Protein AF-A0A5C7JHG9-F1 (afdb_monomer_lite)

Radius of gyration: 23.61 Å; chains: 1; bounding box: 50×50×69 Å

Structure (mmCIF, N/CA/C/O backbone):
data_AF-A0A5C7JHG9-F1
#
_entry.id   AF-A0A5C7JHG9-F1
#
loop_
_atom_site.group_PDB
_atom_site.id
_atom_site.type_symbol
_atom_site.label_atom_id
_atom_site.label_alt_id
_atom_site.label_comp_id
_atom_site.label_asym_id
_atom_site.label_entity_id
_atom_site.label_seq_id
_atom_site.pdbx_PDB_ins_code
_atom_site.Cartn_x
_atom_site.Cartn_y
_atom_site.Cartn_z
_atom_site.occupancy
_atom_site.B_iso_or_equiv
_atom_site.auth_seq_id
_atom_site.auth_comp_id
_atom_site.auth_asym_id
_atom_site.auth_atom_id
_atom_site.pdbx_PDB_model_num
ATOM 1 N N . MET A 1 1 ? -9.353 8.420 11.106 1.00 57.50 1 MET A N 1
ATOM 2 C CA . MET A 1 1 ? -9.693 6.983 11.163 1.00 57.50 1 MET A CA 1
ATOM 3 C C . MET A 1 1 ? -10.338 6.690 12.505 1.00 57.50 1 MET A C 1
ATOM 5 O O . MET A 1 1 ? -9.686 6.882 13.527 1.00 57.50 1 MET A O 1
ATOM 9 N N . LYS A 1 2 ? -11.615 6.286 12.525 1.00 65.94 2 LYS A N 1
ATOM 10 C CA . LYS A 1 2 ? -12.356 6.055 13.784 1.00 65.94 2 LYS A CA 1
ATOM 11 C C . LYS A 1 2 ? -11.940 4.787 14.529 1.00 65.94 2 LYS A C 1
ATOM 13 O O . LYS A 1 2 ? -12.288 4.616 15.690 1.00 65.94 2 LYS A O 1
ATOM 18 N N . TYR A 1 3 ? -11.146 3.930 13.894 1.00 71.12 3 TYR A N 1
ATOM 19 C CA . TYR A 1 3 ? -10.539 2.748 14.503 1.00 71.12 3 TYR A CA 1
ATOM 20 C C . TYR A 1 3 ? -9.909 3.019 15.880 1.00 71.12 3 TYR A C 1
ATOM 22 O O . TYR A 1 3 ? -10.161 2.289 16.838 1.00 71.12 3 TYR A O 1
ATOM 30 N N . PHE A 1 4 ? -9.165 4.120 16.005 1.00 72.56 4 PHE A N 1
ATOM 31 C CA . PHE A 1 4 ? -8.478 4.493 17.241 1.00 72.56 4 PHE A CA 1
ATOM 32 C C . PHE A 1 4 ? -9.407 5.057 18.328 1.00 72.56 4 PHE A C 1
ATOM 34 O O . PHE A 1 4 ? -8.999 5.139 19.479 1.00 72.56 4 PHE A O 1
ATOM 41 N N . GLU A 1 5 ? -10.665 5.396 18.028 1.00 75.44 5 GLU A N 1
ATOM 42 C CA . GLU A 1 5 ? -11.601 5.905 19.047 1.00 75.44 5 GLU A CA 1
ATOM 43 C C . GLU A 1 5 ? -11.972 4.833 20.083 1.00 75.44 5 GLU A C 1
ATOM 45 O O . GLU A 1 5 ? -12.263 5.148 21.235 1.00 75.44 5 GLU A O 1
ATOM 50 N N . LYS A 1 6 ? -11.938 3.549 19.703 1.00 74.31 6 LYS A N 1
ATOM 51 C CA . LYS A 1 6 ? -12.243 2.439 20.622 1.00 74.31 6 LYS A CA 1
ATOM 52 C C . LYS A 1 6 ? -11.091 2.121 21.583 1.00 74.31 6 LYS A C 1
ATOM 54 O O . LYS A 1 6 ? -11.293 1.407 22.579 1.00 74.31 6 LYS A O 1
ATOM 59 N N . PHE A 1 7 ? -9.891 2.612 21.276 1.00 83.00 7 PHE A N 1
ATOM 60 C CA . PHE A 1 7 ? -8.666 2.247 21.971 1.00 83.00 7 PHE A CA 1
ATOM 61 C C . PHE A 1 7 ? -8.649 2.820 23.392 1.00 83.00 7 PHE A C 1
ATOM 63 O O . PHE A 1 7 ? -9.273 3.844 23.672 1.00 83.00 7 PHE A O 1
ATOM 70 N N . PRO A 1 8 ? -7.970 2.146 24.335 1.00 85.12 8 PRO A N 1
ATOM 71 C CA . PRO A 1 8 ? -7.786 2.695 25.667 1.00 85.12 8 PRO A CA 1
ATOM 72 C C . PRO A 1 8 ? -6.955 3.982 25.610 1.00 85.12 8 PRO A C 1
ATOM 74 O O . PRO A 1 8 ? -6.063 4.131 24.776 1.00 85.12 8 PRO A O 1
ATOM 77 N N . THR A 1 9 ? -7.214 4.892 26.544 1.00 86.88 9 THR A N 1
ATOM 78 C CA . THR A 1 9 ? -6.355 6.060 26.751 1.00 86.88 9 THR A CA 1
ATOM 79 C C . THR A 1 9 ? -5.225 5.738 27.723 1.00 86.88 9 THR A C 1
ATOM 81 O O . THR A 1 9 ? -5.397 4.917 28.627 1.00 86.88 9 THR A O 1
ATOM 84 N N . ILE A 1 10 ? -4.094 6.420 27.579 1.00 87.19 10 ILE A N 1
ATOM 85 C CA . ILE A 1 10 ? -2.952 6.372 28.496 1.00 87.19 10 ILE A CA 1
ATOM 86 C C . ILE A 1 10 ? -2.576 7.779 28.951 1.00 87.19 10 ILE A C 1
ATOM 88 O O . ILE A 1 10 ? -2.814 8.758 28.245 1.00 87.19 10 ILE A O 1
ATOM 92 N N . GLN A 1 11 ? -1.972 7.865 30.135 1.00 86.25 11 GLN A N 1
ATOM 93 C CA . GLN A 1 11 ? -1.275 9.065 30.587 1.00 86.25 11 GLN A CA 1
ATOM 94 C C . GLN A 1 11 ? 0.131 9.038 29.996 1.00 86.25 11 GLN A C 1
ATOM 96 O O . GLN A 1 11 ? 0.967 8.241 30.421 1.00 86.25 11 GLN A O 1
ATOM 101 N N . TYR A 1 12 ? 0.376 9.866 28.986 1.00 83.00 12 TYR A N 1
ATOM 102 C CA . TYR A 1 12 ? 1.663 9.910 28.304 1.00 83.00 12 TYR A CA 1
ATOM 103 C C . TYR A 1 12 ? 2.527 11.050 28.863 1.00 83.00 12 TYR A C 1
ATOM 105 O O . TYR A 1 12 ? 2.033 12.180 28.950 1.00 83.00 12 TYR A O 1
ATOM 113 N N . PRO A 1 13 ? 3.794 10.787 29.248 1.00 83.06 13 PRO A N 1
ATOM 114 C CA . PRO A 1 13 ? 4.697 11.829 29.713 1.00 83.06 13 PRO A CA 1
ATOM 115 C C . PRO A 1 13 ? 5.111 12.721 28.539 1.00 83.06 13 PRO A C 1
ATOM 117 O O . PRO A 1 13 ? 5.736 12.278 27.576 1.00 83.06 13 PRO A O 1
ATOM 120 N N . TYR A 1 14 ? 4.766 13.997 28.632 1.00 74.69 14 TYR A N 1
ATOM 121 C CA . TYR A 1 14 ? 5.145 15.031 27.687 1.00 74.69 14 TYR A CA 1
ATOM 122 C C . TYR A 1 14 ? 6.269 15.886 28.280 1.00 74.69 14 TYR A C 1
ATOM 124 O O . TYR A 1 14 ? 6.155 16.427 29.382 1.00 74.69 14 TYR A O 1
ATOM 132 N N . TYR A 1 15 ? 7.361 16.006 27.525 1.00 65.44 15 TYR A N 1
ATOM 133 C CA . TYR A 1 15 ? 8.493 16.868 27.850 1.00 65.44 15 TYR A CA 1
ATOM 134 C C . TYR A 1 15 ? 8.362 18.172 27.063 1.00 65.44 15 TYR A C 1
ATOM 136 O O . TYR A 1 15 ? 8.776 18.263 25.908 1.00 65.44 15 TYR A O 1
ATOM 144 N N . GLY A 1 16 ? 7.757 19.179 27.685 1.00 62.50 16 GLY A N 1
ATOM 145 C CA . GLY A 1 16 ? 7.565 20.504 27.103 1.00 62.50 16 GLY A CA 1
ATOM 146 C C . GLY A 1 16 ? 6.603 21.346 27.937 1.00 62.50 16 GLY A C 1
ATOM 147 O O . GLY A 1 16 ? 6.059 20.873 28.928 1.00 62.50 16 GLY A O 1
ATOM 148 N N . LYS A 1 17 ? 6.377 22.598 27.531 1.00 58.28 17 LYS A N 1
ATOM 149 C CA . LYS A 1 17 ? 5.377 23.482 28.145 1.00 58.28 17 LYS A CA 1
ATOM 150 C C . LYS A 1 17 ? 4.149 23.537 27.242 1.00 58.28 17 LYS A C 1
ATOM 152 O O . LYS A 1 17 ? 4.256 24.041 26.128 1.00 58.28 17 LYS A O 1
ATOM 157 N N . LEU A 1 18 ? 3.004 23.013 27.679 1.00 58.00 18 LEU A N 1
ATOM 158 C CA . LEU A 1 18 ? 1.731 23.255 26.975 1.00 58.00 18 LEU A CA 1
ATOM 159 C C . LEU A 1 18 ? 1.175 24.652 27.288 1.00 58.00 18 LEU A C 1
ATOM 161 O O . LEU A 1 18 ? 0.415 25.216 26.506 1.00 58.00 18 LEU A O 1
ATOM 165 N N . VAL A 1 19 ? 1.585 25.215 28.427 1.00 57.59 19 VAL A N 1
ATOM 166 C CA . VAL A 1 19 ? 1.234 26.547 28.922 1.00 57.59 19 VAL A CA 1
ATOM 167 C C . VAL A 1 19 ? 2.498 27.154 29.535 1.00 57.59 19 VAL A C 1
ATOM 169 O O . VAL A 1 19 ? 3.251 26.441 30.199 1.00 57.59 19 VAL A O 1
ATOM 172 N N . ASP A 1 20 ? 2.743 28.454 29.344 1.00 57.22 20 ASP A N 1
ATOM 173 C CA . ASP A 1 20 ? 3.799 29.192 30.054 1.00 57.22 20 ASP A CA 1
ATOM 174 C C . ASP A 1 20 ? 3.455 29.293 31.549 1.00 57.22 20 ASP A C 1
ATOM 176 O O . ASP A 1 20 ? 3.017 30.323 32.059 1.00 57.22 20 ASP A O 1
ATOM 180 N N . ASN A 1 21 ? 3.612 28.185 32.268 1.00 57.12 21 ASN A N 1
ATOM 181 C CA . ASN A 1 21 ? 3.492 28.141 33.710 1.00 57.12 21 ASN A CA 1
ATOM 182 C C . ASN A 1 21 ? 4.906 28.155 34.312 1.00 57.12 21 ASN A C 1
ATOM 184 O O . ASN A 1 21 ? 5.697 27.248 34.045 1.00 57.12 21 ASN A O 1
ATOM 188 N N . PRO A 1 22 ? 5.267 29.166 35.118 1.00 60.78 22 PRO A N 1
ATOM 189 C CA . PRO A 1 22 ? 6.579 29.226 35.756 1.00 60.78 22 PRO A CA 1
ATOM 190 C C . PRO A 1 22 ? 6.796 28.152 36.840 1.00 60.78 22 PRO A C 1
ATOM 192 O O . PRO A 1 22 ? 7.915 28.032 37.330 1.00 60.78 22 PRO A O 1
ATOM 195 N N . ASN A 1 23 ? 5.768 27.363 37.192 1.00 61.59 23 ASN A N 1
ATOM 196 C CA . ASN A 1 23 ? 5.806 26.384 38.285 1.00 61.59 23 ASN A CA 1
ATOM 197 C C . ASN A 1 23 ? 5.600 24.911 37.867 1.00 61.59 23 ASN A C 1
ATOM 199 O O . ASN A 1 23 ? 5.436 24.072 38.754 1.00 61.59 23 ASN A O 1
ATOM 203 N N . THR A 1 24 ? 5.582 24.548 36.578 1.00 57.66 24 THR A N 1
ATOM 204 C CA . THR A 1 24 ? 5.422 23.132 36.197 1.00 57.66 24 THR A CA 1
ATOM 205 C C . THR A 1 24 ? 6.741 22.354 36.233 1.00 57.66 24 THR A C 1
ATOM 207 O O . THR A 1 24 ? 7.796 22.818 35.800 1.00 57.66 24 THR A O 1
ATOM 210 N N . THR A 1 25 ? 6.685 21.144 36.796 1.00 58.88 25 THR A N 1
ATOM 211 C CA . THR A 1 25 ? 7.714 20.107 36.655 1.00 58.88 25 THR A CA 1
ATOM 212 C C . THR A 1 25 ? 8.041 19.882 35.177 1.00 58.88 25 THR A C 1
ATOM 214 O O . THR A 1 25 ? 7.154 19.953 34.337 1.00 58.88 25 THR A O 1
ATOM 217 N N . LEU A 1 26 ? 9.296 19.539 34.855 1.00 62.19 26 LEU A N 1
ATOM 218 C CA . LEU A 1 26 ? 9.771 19.280 33.479 1.00 62.19 26 LEU A CA 1
ATOM 219 C C . LEU A 1 26 ? 9.014 18.157 32.733 1.00 62.19 26 LEU A C 1
ATOM 221 O O . LEU A 1 26 ? 9.249 17.957 31.542 1.00 62.19 26 LEU A O 1
ATOM 225 N N . VAL A 1 27 ? 8.147 17.418 33.432 1.00 65.25 27 VAL A N 1
ATOM 226 C CA . VAL A 1 27 ? 7.282 16.371 32.886 1.00 65.25 27 VAL A CA 1
ATOM 227 C C . VAL A 1 27 ? 5.840 16.691 33.260 1.00 65.25 27 VAL A C 1
ATOM 229 O O . VAL A 1 27 ? 5.491 16.722 34.443 1.00 65.25 27 VAL A O 1
ATOM 232 N N . GLU A 1 28 ? 5.016 16.906 32.243 1.00 72.00 28 GLU A N 1
ATOM 233 C CA . GLU A 1 28 ? 3.560 16.980 32.350 1.00 72.00 28 GLU A CA 1
ATOM 234 C C . GLU A 1 28 ? 2.966 15.684 31.777 1.00 72.00 28 GLU A C 1
ATOM 236 O O . GLU A 1 28 ? 3.575 15.037 30.925 1.00 72.00 28 GLU A O 1
ATOM 241 N N . PHE A 1 29 ? 1.791 15.269 32.248 1.00 76.75 29 PHE A N 1
ATOM 242 C CA . PHE A 1 29 ? 1.095 14.095 31.714 1.00 76.75 29 PHE A CA 1
ATOM 243 C C . PHE A 1 29 ? -0.135 14.541 30.935 1.00 76.75 29 PHE A C 1
ATOM 245 O O . PHE A 1 29 ? -0.915 15.364 31.415 1.00 76.75 29 PHE A O 1
ATOM 252 N N . VAL A 1 30 ? -0.308 13.983 29.738 1.00 81.94 30 VAL A N 1
ATOM 253 C CA . VAL A 1 30 ? -1.474 14.233 28.889 1.00 81.94 30 VAL A CA 1
ATOM 254 C C . VAL A 1 30 ? -2.210 12.923 28.665 1.00 81.94 30 VAL A C 1
ATOM 256 O O . VAL A 1 30 ? -1.598 11.899 28.350 1.00 81.94 30 VAL A O 1
ATOM 259 N N . GLN A 1 31 ? -3.535 12.959 28.792 1.00 84.69 31 GLN A N 1
ATOM 260 C CA . GLN A 1 31 ? -4.376 11.831 28.418 1.00 84.69 31 GLN A CA 1
ATOM 261 C C . GLN A 1 31 ? -4.470 11.760 26.891 1.00 84.69 31 GLN A C 1
ATOM 263 O O . GLN A 1 31 ? -5.016 12.656 26.252 1.00 84.69 31 GLN A O 1
ATOM 268 N N . THR A 1 32 ? -3.940 10.688 26.311 1.00 85.56 32 THR A N 1
ATOM 269 C CA . THR A 1 32 ? -3.945 10.452 24.862 1.00 85.56 32 THR A CA 1
ATOM 270 C C . THR A 1 32 ? -4.421 9.041 24.538 1.00 85.56 32 THR A C 1
ATOM 272 O O . THR A 1 32 ? -4.479 8.180 25.417 1.00 85.56 32 THR A O 1
ATOM 275 N N . ILE A 1 33 ? -4.780 8.798 23.279 1.00 85.31 33 ILE A N 1
ATOM 276 C CA . ILE A 1 33 ? -5.087 7.456 22.781 1.00 85.31 33 ILE A CA 1
ATOM 277 C C . ILE A 1 33 ? -3.797 6.637 22.759 1.00 85.31 33 ILE A C 1
ATOM 279 O O . ILE A 1 33 ? -2.745 7.109 22.328 1.00 85.31 33 ILE A O 1
ATOM 283 N N . ASP A 1 34 ? -3.880 5.394 23.211 1.00 84.75 34 ASP A N 1
ATOM 284 C CA . ASP A 1 34 ? -2.735 4.503 23.208 1.00 84.75 34 ASP A CA 1
ATOM 285 C C . ASP A 1 34 ? -2.465 3.901 21.827 1.00 84.75 34 ASP A C 1
ATOM 287 O O . ASP A 1 34 ? -3.133 2.961 21.398 1.00 84.75 34 ASP A O 1
ATOM 291 N N . MET A 1 35 ? -1.431 4.397 21.155 1.00 82.25 35 MET A N 1
ATOM 292 C CA . MET A 1 35 ? -0.990 3.874 19.859 1.00 82.25 35 MET A CA 1
ATOM 293 C C . MET A 1 35 ? -0.085 2.632 19.965 1.00 82.25 35 MET A C 1
ATOM 295 O O . MET A 1 35 ? 0.307 2.077 18.942 1.00 82.25 35 MET A O 1
ATOM 299 N N . HIS A 1 36 ? 0.254 2.160 21.172 1.00 80.00 36 HIS A N 1
ATOM 300 C CA . HIS A 1 36 ? 1.063 0.950 21.366 1.00 80.00 36 HIS A CA 1
ATOM 301 C C . HIS A 1 36 ? 0.242 -0.342 21.283 1.00 80.00 36 HIS A C 1
ATOM 303 O O . HIS A 1 36 ? 0.804 -1.437 21.181 1.00 80.00 36 HIS A O 1
ATOM 309 N N . VAL A 1 37 ? -1.088 -0.243 21.327 1.00 81.44 37 VAL A N 1
ATOM 310 C CA . VAL A 1 37 ? -1.971 -1.397 21.160 1.00 81.44 37 VAL A CA 1
ATOM 311 C C . VAL A 1 37 ? -1.952 -1.835 19.695 1.00 81.44 37 VAL A C 1
ATOM 313 O O . VAL A 1 37 ? -2.343 -1.089 18.804 1.00 81.44 37 VAL A O 1
ATOM 316 N N . ARG A 1 38 ? -1.522 -3.074 19.434 1.00 77.00 38 ARG A N 1
ATOM 317 C CA . ARG A 1 38 ? -1.529 -3.658 18.087 1.00 77.00 38 ARG A CA 1
ATOM 318 C C . ARG A 1 38 ? -2.559 -4.772 17.997 1.00 77.00 38 ARG A C 1
ATOM 320 O O . ARG A 1 38 ? -2.411 -5.806 18.643 1.00 77.00 38 ARG A O 1
ATOM 327 N N . PHE A 1 39 ? -3.555 -4.582 17.142 1.00 80.81 39 PHE A N 1
ATOM 328 C CA . PHE A 1 39 ? -4.466 -5.646 16.744 1.00 80.81 39 PHE A CA 1
ATOM 329 C C . PHE A 1 39 ? -3.846 -6.445 15.595 1.00 80.81 39 PHE A C 1
ATOM 331 O O . PHE A 1 39 ? -3.266 -5.877 14.667 1.00 80.81 39 PHE A O 1
ATOM 338 N N . LYS A 1 40 ? -3.953 -7.769 15.660 1.00 78.50 40 LYS A N 1
ATOM 339 C CA . LYS A 1 40 ? -3.593 -8.673 14.566 1.00 78.50 40 LYS A CA 1
ATOM 340 C C . LYS A 1 40 ? -4.740 -9.645 14.356 1.00 78.50 40 LYS A C 1
ATOM 342 O O . LYS A 1 40 ? -5.267 -10.179 15.332 1.00 78.50 40 LYS A O 1
ATOM 347 N N . LEU A 1 41 ? -5.080 -9.905 13.096 1.00 75.50 41 LEU A N 1
ATOM 348 C CA . LEU A 1 41 ? -6.013 -10.974 12.755 1.00 75.50 41 LEU A CA 1
ATOM 349 C C . LEU A 1 41 ? -5.435 -12.310 13.226 1.00 75.50 41 LEU A C 1
ATOM 351 O O . LEU A 1 41 ? -4.259 -12.610 13.005 1.00 75.50 41 LEU A O 1
ATOM 355 N N . ARG A 1 42 ? -6.258 -13.127 13.886 1.00 72.69 42 ARG A N 1
ATOM 356 C CA . ARG A 1 42 ? -5.851 -14.480 14.282 1.00 72.69 42 ARG A CA 1
ATOM 357 C C . ARG A 1 42 ? -5.516 -15.332 13.062 1.00 72.69 42 ARG A C 1
ATOM 359 O O . ARG A 1 42 ? -6.196 -15.283 12.040 1.00 72.69 42 ARG A O 1
ATOM 366 N N . SER A 1 43 ? -4.559 -16.241 13.238 1.00 62.78 43 SER A N 1
ATOM 367 C CA . SER A 1 43 ? -4.178 -17.239 12.227 1.00 62.78 43 SER A CA 1
ATOM 368 C C . SER A 1 43 ? -5.322 -18.173 11.803 1.00 62.78 43 SER A C 1
ATOM 370 O O . SER A 1 43 ? -5.252 -18.810 10.756 1.00 62.78 43 SER A O 1
ATOM 372 N N . ALA A 1 44 ? -6.414 -18.228 12.575 1.00 63.84 44 ALA A N 1
ATOM 373 C CA . ALA A 1 44 ? -7.630 -18.960 12.218 1.00 63.84 44 ALA A CA 1
ATOM 374 C C . ALA A 1 44 ? -8.268 -18.480 10.898 1.00 63.84 44 ALA A C 1
ATOM 376 O O . ALA A 1 44 ? -8.979 -19.251 10.251 1.00 63.84 44 ALA A O 1
ATOM 377 N N . TYR A 1 45 ? -8.003 -17.232 10.503 1.00 67.75 45 TYR A N 1
ATOM 378 C CA . TYR A 1 45 ? -8.509 -16.613 9.279 1.00 67.75 45 TYR A CA 1
ATOM 379 C C . TYR A 1 45 ? -7.521 -16.725 8.108 1.00 67.75 45 TYR A C 1
ATOM 381 O O . TYR A 1 45 ? -7.929 -16.738 6.955 1.00 67.75 45 TYR A O 1
ATOM 389 N N . THR A 1 46 ? -6.221 -16.865 8.364 1.00 62.41 46 THR A N 1
ATOM 390 C CA . THR A 1 46 ? -5.198 -16.805 7.305 1.00 62.41 46 THR A CA 1
ATOM 391 C C . THR A 1 46 ? -4.983 -18.128 6.562 1.00 62.41 46 THR A C 1
ATOM 393 O O . THR A 1 46 ? -4.393 -18.126 5.487 1.00 62.41 46 THR A O 1
ATOM 396 N N . GLY A 1 47 ? -5.478 -19.254 7.093 1.00 60.62 47 GLY A N 1
ATOM 397 C CA . GLY A 1 47 ? -5.320 -20.591 6.496 1.00 60.62 47 GLY A CA 1
ATOM 398 C C . GLY A 1 47 ? -6.568 -21.178 5.825 1.00 60.62 47 GLY A C 1
ATOM 399 O O . GLY A 1 47 ? -6.531 -22.325 5.382 1.00 60.62 47 GLY A O 1
ATOM 400 N N . ARG A 1 48 ? -7.690 -20.447 5.783 1.00 63.16 48 ARG A N 1
ATOM 401 C CA . ARG A 1 48 ? -8.954 -20.928 5.202 1.00 63.16 48 ARG A CA 1
ATOM 402 C C . ARG A 1 48 ? -9.192 -20.277 3.839 1.00 63.16 48 ARG A C 1
ATOM 404 O O . ARG A 1 48 ? -9.142 -19.057 3.714 1.00 63.16 48 ARG A O 1
ATOM 411 N N . GLY A 1 49 ? -9.470 -21.092 2.821 1.00 68.62 49 GLY A N 1
ATOM 412 C CA . GLY A 1 49 ? -9.912 -20.586 1.519 1.00 68.62 49 GLY A CA 1
ATOM 413 C C . GLY A 1 49 ? -11.220 -19.799 1.656 1.00 68.62 49 GLY A C 1
ATOM 414 O O . GLY A 1 49 ? -12.084 -20.185 2.440 1.00 68.62 49 GLY A O 1
ATOM 415 N N . GLY A 1 50 ? -11.350 -18.691 0.922 1.00 76.56 50 GLY A N 1
ATOM 416 C CA . GLY A 1 50 ? -12.556 -17.851 0.923 1.00 76.56 50 GLY A CA 1
ATOM 417 C C . GLY A 1 50 ? -12.625 -16.779 2.018 1.00 76.56 50 GLY A C 1
ATOM 418 O O . GLY A 1 50 ? -13.617 -16.061 2.098 1.00 76.56 50 GLY A O 1
ATOM 419 N N . VAL A 1 51 ? -11.587 -16.631 2.850 1.00 85.50 51 VAL A N 1
ATOM 420 C CA . VAL A 1 51 ? -11.543 -15.563 3.867 1.00 85.50 51 VAL A CA 1
ATOM 421 C C . VAL A 1 51 ? -11.223 -14.204 3.264 1.00 85.50 51 VAL A C 1
ATOM 423 O O . VAL A 1 51 ? -11.785 -13.202 3.695 1.00 85.50 51 VAL A O 1
ATOM 426 N N . PHE A 1 52 ? -10.348 -14.172 2.265 1.00 89.06 52 PHE A N 1
ATOM 427 C CA . PHE A 1 52 ? -9.982 -12.957 1.554 1.00 89.06 52 PHE A CA 1
ATOM 428 C C . PHE A 1 52 ? -10.298 -13.111 0.076 1.00 89.06 52 PHE A C 1
ATOM 430 O O . PHE A 1 52 ? -10.137 -14.196 -0.487 1.00 89.06 52 PHE A O 1
ATOM 437 N N . TYR A 1 53 ? -10.703 -12.014 -0.548 1.00 88.56 53 TYR A N 1
ATOM 438 C CA . TYR A 1 53 ? -10.769 -11.898 -1.996 1.00 88.56 53 TYR A CA 1
ATOM 439 C C . TYR A 1 53 ? -9.819 -10.793 -2.452 1.00 88.56 53 TYR A C 1
ATOM 441 O O . TYR A 1 53 ? -9.592 -9.815 -1.735 1.00 88.56 53 TYR A O 1
ATOM 449 N N . THR A 1 54 ? -9.242 -10.980 -3.633 1.00 91.00 54 THR A N 1
ATOM 450 C CA . THR A 1 54 ? -8.361 -9.989 -4.246 1.00 91.00 54 THR A CA 1
ATOM 451 C C . THR A 1 54 ? -9.203 -8.953 -4.976 1.00 91.00 54 THR A C 1
ATOM 453 O O . THR A 1 54 ? -10.124 -9.300 -5.718 1.00 91.00 54 THR A O 1
ATOM 456 N N . HIS A 1 55 ? -8.873 -7.686 -4.775 1.00 91.88 55 HIS A N 1
ATOM 457 C CA . HIS A 1 55 ? -9.447 -6.551 -5.473 1.00 91.88 55 HIS A CA 1
ATOM 458 C C . HIS A 1 55 ? -8.321 -5.679 -6.020 1.00 91.88 55 HIS A C 1
ATOM 460 O O . HIS A 1 55 ? -7.309 -5.478 -5.351 1.00 91.88 55 HIS A O 1
ATOM 466 N N . ARG A 1 56 ? -8.496 -5.180 -7.243 1.00 93.31 56 ARG A N 1
ATOM 467 C CA . ARG A 1 56 ? -7.549 -4.265 -7.874 1.00 93.31 56 ARG A CA 1
ATOM 468 C C . ARG A 1 56 ? -8.063 -2.843 -7.702 1.00 93.31 56 ARG A C 1
ATOM 470 O O . ARG A 1 56 ? -9.143 -2.543 -8.194 1.00 93.31 56 ARG A O 1
ATOM 477 N N . LEU A 1 57 ? -7.276 -2.010 -7.033 1.00 91.56 57 LEU A N 1
ATOM 478 C CA . LEU A 1 57 ? -7.579 -0.605 -6.799 1.00 91.56 57 LEU A CA 1
ATOM 479 C C . LEU A 1 57 ? -7.584 0.197 -8.103 1.00 91.56 57 LEU A C 1
ATOM 481 O O . LEU A 1 57 ? -6.647 0.116 -8.910 1.00 91.56 57 LEU A O 1
ATOM 485 N N . GLU A 1 58 ? -8.615 1.017 -8.254 1.00 88.88 58 GLU A N 1
ATOM 486 C CA . GLU A 1 58 ? -8.735 2.031 -9.291 1.00 88.88 58 GLU A CA 1
ATOM 487 C C . GLU A 1 58 ? -8.085 3.351 -8.847 1.00 88.88 58 GLU A C 1
ATOM 489 O O . GLU A 1 58 ? -7.653 3.538 -7.705 1.00 88.88 58 GLU A O 1
ATOM 494 N N . GLU A 1 59 ? -7.940 4.289 -9.781 1.00 84.31 59 GLU A N 1
ATOM 495 C CA . GLU A 1 59 ? -7.364 5.591 -9.466 1.00 84.31 59 GLU A CA 1
ATOM 496 C C . GLU A 1 59 ? -8.308 6.421 -8.583 1.00 84.31 59 GLU A C 1
ATOM 498 O O . GLU A 1 59 ? -9.483 6.609 -8.889 1.00 84.31 59 GLU A O 1
ATOM 503 N N . GLY A 1 60 ? -7.780 6.945 -7.473 1.00 82.81 60 GLY A N 1
ATOM 504 C CA . GLY A 1 60 ? -8.563 7.720 -6.508 1.00 82.81 60 GLY A CA 1
ATOM 505 C C . GLY A 1 60 ? -9.346 6.875 -5.498 1.00 82.81 60 GLY A C 1
ATOM 506 O O . GLY A 1 60 ? -10.094 7.452 -4.691 1.00 82.81 60 GLY A O 1
ATOM 507 N N . ASP A 1 61 ? -9.154 5.553 -5.510 1.00 87.81 61 ASP A N 1
ATOM 508 C CA . ASP A 1 61 ? -9.596 4.683 -4.430 1.00 87.81 61 ASP A CA 1
ATOM 509 C C . ASP A 1 61 ? -8.852 5.009 -3.142 1.00 87.81 61 ASP A C 1
ATOM 511 O O . ASP A 1 61 ? -7.637 5.198 -3.098 1.00 87.81 61 ASP A O 1
ATOM 515 N N . THR A 1 62 ? -9.621 5.066 -2.065 1.00 88.62 62 THR A N 1
ATOM 516 C CA . THR A 1 62 ? -9.121 5.282 -0.715 1.00 88.62 62 THR A CA 1
ATOM 517 C C . THR A 1 62 ? -9.722 4.218 0.200 1.00 88.62 62 THR A C 1
ATOM 519 O O . THR A 1 62 ? -10.816 3.714 -0.085 1.00 88.62 62 THR A O 1
ATOM 522 N N . PRO A 1 63 ? -9.049 3.851 1.306 1.00 89.56 63 PRO A N 1
ATOM 523 C CA . PRO A 1 63 ? -9.535 2.799 2.201 1.00 89.56 63 PRO A CA 1
ATOM 524 C C . PRO A 1 63 ? -10.965 3.038 2.701 1.00 89.56 63 PRO A C 1
ATOM 526 O O . PRO A 1 63 ? -11.738 2.092 2.822 1.00 89.56 63 PRO A O 1
ATOM 529 N N . ASP A 1 64 ? -11.338 4.298 2.946 1.00 90.38 64 ASP A N 1
ATOM 530 C CA . ASP A 1 64 ? -12.674 4.693 3.401 1.00 90.38 64 ASP A CA 1
ATOM 531 C C . ASP A 1 64 ? -13.753 4.521 2.320 1.00 90.38 64 ASP A C 1
ATOM 533 O O . ASP A 1 64 ? -14.839 4.011 2.613 1.00 90.38 64 ASP A O 1
ATOM 537 N N . LYS A 1 65 ? -13.460 4.891 1.065 1.00 92.12 65 LYS A N 1
ATOM 538 C CA . LYS A 1 65 ? -14.376 4.692 -0.067 1.00 92.12 65 LYS A CA 1
ATOM 539 C C . LYS A 1 65 ? -14.563 3.213 -0.343 1.00 92.12 65 LYS A C 1
ATOM 541 O O . LYS A 1 65 ? -15.689 2.750 -0.507 1.00 92.12 65 LYS A O 1
ATOM 546 N N . LEU A 1 66 ? -13.468 2.461 -0.336 1.00 92.00 66 LEU A N 1
ATOM 547 C CA . LEU A 1 66 ? -13.503 1.031 -0.579 1.00 92.00 66 LEU A CA 1
ATOM 548 C C . LEU A 1 66 ? -14.278 0.295 0.515 1.00 92.00 66 LEU A C 1
ATOM 550 O O . LEU A 1 66 ? -15.096 -0.576 0.220 1.00 92.00 66 LEU A O 1
ATOM 554 N N . ALA A 1 67 ? -14.087 0.694 1.774 1.00 93.12 67 ALA A N 1
ATOM 555 C CA . ALA A 1 67 ? -14.873 0.181 2.885 1.00 93.12 67 ALA A CA 1
ATOM 556 C C . ALA A 1 67 ? -16.365 0.506 2.732 1.00 93.12 67 ALA A C 1
ATOM 558 O O . ALA A 1 67 ? -17.203 -0.378 2.919 1.00 93.12 67 ALA A O 1
ATOM 559 N N . HIS A 1 68 ? -16.705 1.727 2.315 1.00 93.56 68 HIS A N 1
ATOM 560 C CA . HIS A 1 68 ? -18.089 2.109 2.049 1.00 93.56 68 HIS A CA 1
ATOM 561 C C . HIS A 1 68 ? -18.724 1.267 0.941 1.00 93.56 68 HIS A C 1
ATOM 563 O O . HIS A 1 68 ? -19.789 0.688 1.143 1.00 93.56 68 HIS A O 1
ATOM 569 N N . PHE A 1 69 ? -18.064 1.151 -0.213 1.00 92.62 69 PHE A N 1
ATOM 570 C CA . PHE A 1 69 ? -18.605 0.413 -1.352 1.00 92.62 69 PHE A CA 1
ATOM 571 C C . PHE A 1 69 ? -18.702 -1.085 -1.087 1.00 92.62 69 PHE A C 1
ATOM 573 O O . PHE A 1 69 ? -19.666 -1.730 -1.505 1.00 92.62 69 PHE A O 1
ATOM 580 N N . TYR A 1 70 ? -17.728 -1.650 -0.375 1.00 93.94 70 TYR A N 1
ATOM 581 C CA . TYR A 1 70 ? -17.710 -3.078 -0.132 1.00 93.94 70 TYR A CA 1
ATOM 582 C C . TYR A 1 70 ? -18.454 -3.489 1.143 1.00 93.94 70 TYR A C 1
ATOM 584 O O . TYR A 1 70 ? -19.355 -4.325 1.074 1.00 93.94 70 TYR A O 1
ATOM 592 N N . TYR A 1 71 ? -18.135 -2.925 2.307 1.00 93.88 71 TYR A N 1
ATOM 593 C CA . TYR A 1 71 ? -18.771 -3.300 3.577 1.00 93.88 71 TYR A CA 1
ATOM 594 C C . TYR A 1 71 ? -20.077 -2.543 3.857 1.00 93.88 71 TYR A C 1
ATOM 596 O O . TYR A 1 71 ? -20.827 -2.946 4.742 1.00 93.88 71 TYR A O 1
ATOM 604 N N . GLY A 1 72 ? -20.381 -1.490 3.093 1.00 93.25 72 GLY A N 1
ATOM 605 C CA . GLY A 1 72 ? -21.556 -0.636 3.297 1.00 93.25 72 GLY A CA 1
ATOM 606 C C . GLY A 1 72 ? -21.319 0.513 4.278 1.00 93.25 72 GLY A C 1
ATOM 607 O O . GLY A 1 72 ? -22.220 1.320 4.495 1.00 93.25 72 GLY A O 1
ATOM 608 N N . ASP A 1 73 ? -20.121 0.609 4.860 1.00 90.94 73 ASP A N 1
ATOM 609 C CA . ASP A 1 73 ? -19.781 1.617 5.859 1.00 90.94 73 ASP A CA 1
ATOM 610 C C . ASP A 1 73 ? -18.298 2.009 5.761 1.00 90.94 73 ASP A C 1
ATOM 612 O O . ASP A 1 73 ? -17.409 1.155 5.788 1.00 90.94 73 ASP A O 1
ATOM 616 N N . SER A 1 74 ? -18.030 3.315 5.663 1.00 90.88 74 SER A N 1
ATOM 617 C CA . SER A 1 74 ? -16.674 3.876 5.654 1.00 90.88 74 SER A CA 1
ATOM 618 C C . SER A 1 74 ? -15.904 3.592 6.949 1.00 90.88 74 SER A C 1
ATOM 620 O O . SER A 1 74 ? -14.679 3.679 6.955 1.00 90.88 74 SER A O 1
ATOM 622 N N . TYR A 1 75 ? -16.587 3.233 8.046 1.00 87.94 75 TYR A N 1
ATOM 623 C CA . TYR A 1 75 ? -15.951 2.876 9.320 1.00 87.94 75 TYR A CA 1
ATOM 624 C C . TYR A 1 75 ? -15.129 1.589 9.282 1.00 87.94 75 TYR A C 1
ATOM 626 O O . TYR A 1 75 ? -14.406 1.313 10.237 1.00 87.94 75 TYR A O 1
ATOM 634 N N . TYR A 1 76 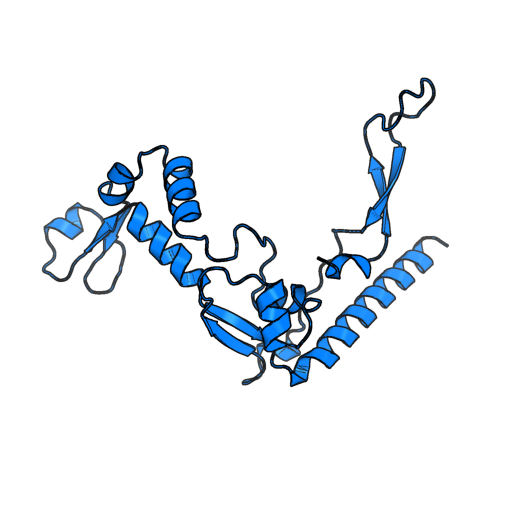? -15.215 0.812 8.204 1.00 91.06 76 TYR A N 1
ATOM 635 C CA . TYR A 1 76 ? -14.421 -0.399 8.015 1.00 91.06 76 TYR A CA 1
ATOM 636 C C . TYR A 1 76 ? -13.117 -0.162 7.232 1.00 91.06 76 TYR A C 1
ATOM 638 O O . TYR A 1 76 ? -12.499 -1.118 6.763 1.00 91.06 76 TYR A O 1
ATOM 646 N N . ASP A 1 77 ? -12.661 1.092 7.124 1.00 90.56 77 ASP A N 1
ATOM 647 C CA . ASP A 1 77 ? -11.366 1.479 6.537 1.00 90.56 77 ASP A CA 1
ATOM 648 C C . ASP A 1 77 ? -10.186 0.688 7.133 1.00 90.56 77 ASP A C 1
ATOM 650 O O . ASP A 1 77 ? -9.337 0.153 6.420 1.00 90.56 77 ASP A O 1
ATOM 654 N N . TRP A 1 78 ? -10.174 0.513 8.450 1.00 87.94 78 TRP A N 1
ATOM 655 C CA . TRP A 1 78 ? -9.161 -0.265 9.158 1.00 87.94 78 TRP A CA 1
ATOM 656 C C . TRP A 1 78 ? -9.208 -1.758 8.838 1.00 87.94 78 TRP A C 1
ATOM 658 O O . TRP A 1 78 ? -8.171 -2.412 8.898 1.00 87.94 78 TRP A O 1
ATOM 668 N N . VAL A 1 79 ? -10.371 -2.313 8.474 1.00 90.19 79 VAL A N 1
ATOM 669 C CA . VAL A 1 79 ? -10.478 -3.719 8.050 1.00 90.19 79 VAL A CA 1
ATOM 670 C C . VAL A 1 79 ? -9.784 -3.898 6.707 1.00 90.19 79 VAL A C 1
ATOM 672 O O . VAL A 1 79 ? -9.086 -4.894 6.514 1.00 90.19 79 VAL A O 1
ATOM 675 N N . VAL A 1 80 ? -9.920 -2.924 5.799 1.00 91.38 80 VAL A N 1
ATOM 676 C CA . VAL A 1 80 ? -9.183 -2.890 4.525 1.00 91.38 80 VAL A CA 1
ATOM 677 C C . VAL A 1 80 ? -7.679 -2.875 4.792 1.00 91.38 80 VAL A C 1
ATOM 679 O O . VAL A 1 80 ? -6.960 -3.730 4.279 1.00 91.38 80 VAL A O 1
ATOM 682 N N . MET A 1 81 ? -7.204 -1.962 5.642 1.00 89.56 81 MET A N 1
ATOM 683 C CA . MET A 1 81 ? -5.776 -1.865 5.969 1.00 89.56 81 MET A CA 1
ATOM 684 C C . MET A 1 81 ? -5.246 -3.142 6.629 1.00 89.56 81 MET A C 1
ATOM 686 O O . MET A 1 81 ? -4.240 -3.705 6.205 1.00 89.56 81 MET A O 1
ATOM 690 N N . LEU A 1 82 ? -5.965 -3.652 7.628 1.00 87.81 82 LEU A N 1
ATOM 691 C CA . LEU A 1 82 ? -5.573 -4.831 8.389 1.00 87.81 82 LEU A CA 1
ATOM 692 C C . LEU A 1 82 ? -5.541 -6.104 7.534 1.00 87.81 82 LEU A C 1
ATOM 694 O O . LEU A 1 82 ? -4.669 -6.945 7.736 1.00 87.81 82 LEU A O 1
ATOM 698 N N . SER A 1 83 ? -6.458 -6.238 6.571 1.00 89.25 83 SER A N 1
ATOM 699 C CA . SER A 1 83 ? -6.484 -7.371 5.632 1.00 89.25 83 SER A CA 1
ATOM 700 C C . SER A 1 83 ? -5.225 -7.447 4.762 1.00 89.25 83 SER A C 1
ATOM 702 O O . SER A 1 83 ? -4.860 -8.529 4.304 1.00 89.25 83 SER A O 1
ATOM 704 N N . ASN A 1 84 ? -4.562 -6.307 4.559 1.00 88.81 84 ASN A N 1
ATOM 705 C CA . ASN A 1 84 ? -3.333 -6.172 3.781 1.00 88.81 84 ASN A CA 1
ATOM 706 C C . ASN A 1 84 ? -2.077 -6.060 4.640 1.00 88.81 84 ASN A C 1
ATOM 708 O O . ASN A 1 84 ? -0.982 -5.957 4.100 1.00 88.81 84 ASN A O 1
ATOM 712 N N . GLU A 1 85 ? -2.229 -6.079 5.967 1.00 86.75 85 GLU A N 1
ATOM 713 C CA . GLU A 1 85 ? -1.147 -5.782 6.907 1.00 86.75 85 GLU A CA 1
ATOM 714 C C . GLU A 1 85 ? -0.497 -4.409 6.652 1.00 86.75 85 GLU A C 1
ATOM 716 O O . GLU A 1 85 ? 0.685 -4.212 6.929 1.00 86.75 85 GLU A O 1
ATOM 721 N N . TYR A 1 86 ? -1.282 -3.455 6.146 1.00 88.12 86 TYR A N 1
ATOM 722 C CA . TYR A 1 86 ? -0.857 -2.076 5.935 1.00 88.12 86 TYR A CA 1
ATOM 723 C C . TYR A 1 86 ? -0.996 -1.278 7.227 1.00 88.12 86 TYR A C 1
ATOM 725 O O . TYR A 1 86 ? -1.999 -1.379 7.942 1.00 88.12 86 TYR A O 1
ATOM 733 N N . PHE A 1 87 ? 0.020 -0.474 7.523 1.00 80.81 87 PHE A N 1
ATOM 734 C CA . PHE A 1 87 ? 0.079 0.372 8.718 1.00 80.81 87 PHE A CA 1
ATOM 735 C C . PHE A 1 87 ? 0.291 1.844 8.355 1.00 80.81 87 PHE A C 1
ATOM 737 O O . PHE A 1 87 ? -0.076 2.713 9.146 1.00 80.81 87 PHE A O 1
ATOM 744 N N . ASP A 1 88 ? 0.822 2.123 7.163 1.00 81.88 88 ASP A N 1
ATOM 745 C CA . ASP A 1 88 ? 1.026 3.461 6.630 1.00 81.88 88 ASP A CA 1
ATOM 746 C C . ASP A 1 88 ? 0.094 3.701 5.438 1.00 81.88 88 ASP A C 1
ATOM 748 O O . ASP A 1 88 ? 0.315 3.225 4.327 1.00 81.88 88 ASP A O 1
ATOM 752 N N . TYR A 1 89 ? -0.968 4.475 5.659 1.00 75.69 89 TYR A N 1
ATOM 753 C CA . TYR A 1 89 ? -1.945 4.757 4.608 1.00 75.69 89 TYR A CA 1
ATOM 754 C C . TYR A 1 89 ? -1.369 5.567 3.432 1.00 75.69 89 TYR A C 1
ATOM 756 O O . TYR A 1 89 ? -1.947 5.524 2.350 1.00 75.69 89 TYR A O 1
ATOM 764 N N . ILE A 1 90 ? -0.279 6.316 3.637 1.00 78.38 90 ILE A N 1
ATOM 765 C CA . ILE A 1 90 ? 0.319 7.182 2.612 1.00 78.38 90 ILE A CA 1
ATOM 766 C C . ILE A 1 90 ? 1.204 6.350 1.690 1.00 78.38 90 ILE A C 1
ATOM 768 O O . ILE A 1 90 ? 1.147 6.503 0.473 1.00 78.38 90 ILE A O 1
ATOM 772 N N . HIS A 1 91 ? 2.025 5.473 2.268 1.00 80.19 91 HIS A N 1
ATOM 773 C CA . HIS A 1 91 ? 3.069 4.773 1.521 1.00 80.19 91 HIS A CA 1
ATOM 774 C C . HIS A 1 91 ? 2.705 3.336 1.141 1.00 80.19 91 HIS A C 1
ATOM 776 O O . HIS A 1 91 ? 3.283 2.818 0.182 1.00 80.19 91 HIS A O 1
ATOM 782 N N . ASP A 1 92 ? 1.778 2.683 1.849 1.00 86.88 92 ASP A N 1
ATOM 783 C CA . ASP A 1 92 ? 1.417 1.288 1.563 1.00 86.88 92 ASP A CA 1
ATOM 784 C C . ASP A 1 92 ? 0.412 1.165 0.404 1.00 86.88 92 ASP A C 1
ATOM 786 O O . ASP A 1 92 ? 0.373 0.136 -0.268 1.00 86.88 92 ASP A O 1
ATOM 790 N N . PHE A 1 93 ? -0.353 2.222 0.117 1.00 88.88 93 PHE A N 1
ATOM 791 C CA . PHE A 1 93 ? -1.281 2.282 -1.016 1.00 88.88 93 PHE A CA 1
ATOM 792 C C . PHE A 1 93 ? -0.592 2.768 -2.303 1.00 88.88 93 PHE A C 1
ATOM 794 O O . PHE A 1 93 ? 0.466 3.406 -2.242 1.00 88.88 93 PHE A O 1
ATOM 801 N N . PRO A 1 94 ? -1.156 2.458 -3.486 1.00 92.00 94 PRO A N 1
ATOM 802 C CA . PRO A 1 94 ? -0.641 2.975 -4.744 1.00 92.00 94 PRO A CA 1
ATOM 803 C C . PRO A 1 94 ? -0.776 4.501 -4.792 1.00 92.00 94 PRO A C 1
ATOM 805 O O . PRO A 1 94 ? -1.842 5.066 -4.547 1.00 92.00 94 PRO A O 1
ATOM 808 N N . LEU A 1 95 ? 0.319 5.165 -5.141 1.00 90.75 95 LEU A N 1
ATOM 809 C CA . LEU A 1 95 ? 0.370 6.594 -5.410 1.00 90.75 95 LEU A CA 1
ATOM 810 C C . LEU A 1 95 ? -0.349 6.904 -6.729 1.00 90.75 95 LEU A C 1
ATOM 812 O O . LEU A 1 95 ? -0.332 6.096 -7.663 1.00 90.75 95 LEU A O 1
ATOM 816 N N . SER A 1 96 ? -0.946 8.095 -6.818 1.00 90.81 96 SER A N 1
ATOM 817 C CA . SER A 1 96 ? -1.415 8.631 -8.100 1.00 90.81 96 SER A CA 1
ATOM 818 C C . SER A 1 96 ? -0.234 8.889 -9.031 1.00 90.81 96 SER A C 1
ATOM 820 O O . SER A 1 96 ? 0.898 9.037 -8.572 1.00 90.81 96 SER A O 1
ATOM 822 N N . GLU A 1 97 ? -0.489 8.994 -10.335 1.00 90.62 97 GLU A N 1
ATOM 823 C CA . GLU A 1 97 ? 0.570 9.237 -11.320 1.00 90.62 97 GLU A CA 1
ATOM 824 C C . GLU A 1 97 ? 1.403 10.476 -10.963 1.00 90.62 97 GLU A C 1
ATOM 826 O O . GLU A 1 97 ? 2.627 10.405 -10.866 1.00 90.62 97 GLU A O 1
ATOM 831 N N . LYS A 1 98 ? 0.731 11.590 -10.652 1.00 92.31 98 LYS A N 1
ATOM 832 C CA . LYS A 1 98 ? 1.394 12.832 -10.248 1.00 92.31 98 LYS A CA 1
ATOM 833 C C . LYS A 1 98 ? 2.241 12.661 -8.980 1.00 92.31 98 LYS A C 1
ATOM 835 O O . LYS A 1 98 ? 3.369 13.141 -8.932 1.00 92.31 98 LYS A O 1
ATOM 840 N N . ALA A 1 99 ? 1.709 11.987 -7.958 1.00 92.31 99 ALA A N 1
ATOM 841 C CA . ALA A 1 99 ? 2.438 11.766 -6.709 1.00 92.31 99 ALA A CA 1
ATOM 842 C C . ALA A 1 99 ? 3.630 10.817 -6.905 1.00 92.31 99 ALA A C 1
ATOM 844 O O . ALA A 1 99 ? 4.671 10.998 -6.282 1.00 92.31 99 ALA A O 1
ATOM 845 N N . LEU A 1 100 ? 3.499 9.829 -7.795 1.00 93.25 100 LEU A N 1
ATOM 846 C CA . LEU A 1 100 ? 4.592 8.945 -8.177 1.00 93.25 100 LEU A CA 1
ATOM 847 C C . LEU A 1 100 ? 5.706 9.722 -8.888 1.00 93.25 100 LEU A C 1
ATOM 849 O O . LEU A 1 100 ? 6.874 9.499 -8.588 1.00 93.25 100 LEU A O 1
ATOM 853 N N . HIS A 1 101 ? 5.363 10.643 -9.795 1.00 94.12 101 HIS A N 1
ATOM 854 C CA . HIS A 1 101 ? 6.350 11.493 -10.472 1.00 94.12 101 HIS A CA 1
ATOM 855 C C . HIS A 1 101 ? 7.160 12.301 -9.452 1.00 94.12 101 HIS A C 1
ATOM 857 O O . HIS A 1 101 ? 8.386 12.213 -9.440 1.00 94.12 101 HIS A O 1
ATOM 863 N N . GLU A 1 102 ? 6.477 13.007 -8.546 1.00 94.62 102 GLU A N 1
ATOM 864 C CA . GLU A 1 102 ? 7.115 13.793 -7.480 1.00 94.62 102 GLU A CA 1
ATOM 865 C C . GLU A 1 102 ? 7.990 12.908 -6.570 1.00 94.62 102 GLU A C 1
ATOM 867 O O . GLU A 1 102 ? 9.137 13.254 -6.283 1.00 94.62 102 GLU A O 1
ATOM 872 N N . TYR A 1 103 ? 7.496 11.722 -6.194 1.00 94.00 103 TYR A N 1
ATOM 873 C CA . TYR A 1 103 ? 8.232 10.752 -5.378 1.00 94.00 103 TYR A CA 1
ATOM 874 C C . TYR A 1 103 ? 9.535 10.283 -6.038 1.00 94.00 103 TYR A C 1
ATOM 876 O O . TYR A 1 103 ? 10.578 10.233 -5.385 1.00 94.00 103 TYR A O 1
ATOM 884 N N . VAL A 1 104 ? 9.498 9.940 -7.329 1.00 96.06 104 VAL A N 1
ATOM 885 C CA . VAL A 1 104 ? 10.681 9.477 -8.075 1.00 96.06 104 VAL A CA 1
ATOM 886 C C . VAL A 1 104 ? 11.724 10.593 -8.167 1.00 96.06 104 VAL A C 1
ATOM 888 O O . VAL A 1 104 ? 12.911 10.343 -7.935 1.00 96.06 104 VAL A O 1
ATOM 891 N N . GLN A 1 105 ? 11.291 11.825 -8.449 1.00 96.00 105 GLN A N 1
ATOM 892 C CA . GLN A 1 105 ? 12.183 12.983 -8.530 1.00 96.00 105 GLN A CA 1
ATOM 893 C C . GLN A 1 105 ? 12.870 13.270 -7.192 1.00 96.00 105 GLN A C 1
ATOM 895 O O . GLN A 1 105 ? 14.086 13.456 -7.159 1.00 96.00 105 GLN A O 1
ATOM 900 N N . GLU A 1 106 ? 12.119 13.261 -6.087 1.00 95.81 106 GLU A N 1
ATOM 901 C CA . GLU A 1 106 ? 12.661 13.497 -4.746 1.00 95.81 106 GLU A CA 1
ATOM 902 C C . GLU A 1 106 ? 13.616 12.377 -4.316 1.00 95.81 106 GLU A C 1
ATOM 904 O O . GLU A 1 106 ? 14.716 12.637 -3.828 1.00 95.81 106 GLU A O 1
ATOM 909 N N . LYS A 1 107 ? 13.226 11.119 -4.542 1.00 95.50 107 LYS A N 1
ATOM 910 C CA . LYS A 1 107 ? 13.992 9.948 -4.110 1.00 95.50 107 LYS A CA 1
ATOM 911 C C . LYS A 1 107 ? 15.355 9.841 -4.785 1.00 95.50 107 LYS A C 1
ATOM 913 O O . LYS A 1 107 ? 16.336 9.500 -4.125 1.00 95.50 107 LYS A O 1
ATOM 918 N N . TYR A 1 108 ? 15.404 10.072 -6.095 1.00 96.31 108 TYR A N 1
ATOM 919 C CA . TYR A 1 108 ? 16.628 9.926 -6.882 1.00 96.31 108 TYR A CA 1
ATOM 920 C C . TYR A 1 108 ? 17.341 11.257 -7.137 1.00 96.31 108 TYR A C 1
ATOM 922 O O . TYR A 1 108 ? 18.455 11.246 -7.656 1.00 96.31 108 TYR A O 1
ATOM 930 N N . ASN A 1 109 ? 16.741 12.384 -6.738 1.00 97.06 109 ASN A N 1
ATOM 931 C CA . ASN A 1 109 ? 17.245 13.734 -6.985 1.00 97.06 109 ASN A CA 1
ATOM 932 C C . ASN A 1 109 ? 17.526 13.981 -8.482 1.00 97.06 109 ASN A C 1
ATOM 934 O O . ASN A 1 109 ? 18.608 14.430 -8.865 1.00 97.06 109 ASN A O 1
ATOM 938 N N . VAL A 1 110 ? 16.542 13.645 -9.322 1.00 95.38 110 VAL A N 1
ATOM 939 C CA . VAL A 1 110 ? 16.578 13.760 -10.791 1.00 95.38 110 VAL A CA 1
ATOM 940 C C . VAL A 1 110 ? 15.317 14.446 -11.313 1.00 95.38 110 VAL A C 1
ATOM 942 O O . VAL A 1 110 ? 14.296 14.524 -10.628 1.00 95.38 110 VAL A O 1
ATOM 945 N N . THR A 1 111 ? 15.363 14.933 -12.548 1.00 96.06 111 THR A N 1
ATOM 946 C CA . THR A 1 111 ? 14.165 15.367 -13.280 1.00 96.06 111 THR A CA 1
ATOM 947 C C . THR A 1 111 ? 13.310 14.171 -13.708 1.00 96.06 111 THR A C 1
ATOM 949 O O . THR A 1 111 ? 13.774 13.028 -13.744 1.00 96.06 111 THR A O 1
ATOM 952 N N . PHE A 1 112 ? 12.040 14.420 -14.035 1.00 92.62 112 PHE A N 1
ATOM 953 C CA . PHE A 1 112 ? 11.144 13.365 -14.505 1.00 92.62 112 PHE A CA 1
ATOM 954 C C . PHE A 1 112 ? 11.676 12.729 -15.797 1.00 92.62 112 PHE A C 1
ATOM 956 O O . PHE A 1 112 ? 11.745 11.509 -15.911 1.00 92.62 112 PHE A O 1
ATOM 963 N N . GLU A 1 113 ? 12.155 13.545 -16.730 1.00 95.94 113 GLU A N 1
ATOM 964 C CA . GLU A 1 113 ? 12.729 13.107 -17.999 1.00 95.94 113 GLU A CA 1
ATOM 965 C C . GLU A 1 113 ? 13.980 12.243 -17.796 1.00 95.94 113 GLU A C 1
ATOM 967 O O . GLU A 1 113 ? 14.137 11.216 -18.453 1.00 95.94 113 GLU A O 1
ATOM 972 N N . GLU A 1 114 ? 14.848 12.606 -16.848 1.00 96.38 114 GLU A N 1
ATOM 973 C CA . GLU A 1 114 ? 16.010 11.790 -16.483 1.00 96.38 114 GLU A CA 1
ATOM 974 C C . GLU A 1 114 ? 15.597 10.456 -15.856 1.00 96.38 114 GLU A C 1
ATOM 976 O O . GLU A 1 114 ? 16.237 9.439 -16.117 1.00 96.38 114 GLU A O 1
ATOM 981 N N . SER A 1 115 ? 14.517 10.417 -15.069 1.00 95.75 115 SER A N 1
ATOM 982 C CA . SER A 1 115 ? 14.032 9.173 -14.457 1.00 95.75 115 SER A CA 1
ATOM 983 C C . SER A 1 115 ? 13.558 8.135 -15.484 1.00 95.75 115 SER A C 1
ATOM 985 O O . SER A 1 115 ? 13.679 6.935 -15.241 1.00 95.75 115 SER A O 1
ATOM 987 N N . MET A 1 116 ? 13.104 8.600 -16.652 1.00 94.88 116 MET A N 1
ATOM 988 C CA . MET A 1 116 ? 12.659 7.783 -17.788 1.00 94.88 116 MET A CA 1
ATOM 989 C C . MET A 1 116 ? 13.815 7.258 -18.653 1.00 94.88 116 MET A C 1
ATOM 991 O O . MET A 1 116 ? 13.584 6.514 -19.602 1.00 94.88 116 MET A O 1
ATOM 995 N N . ILE A 1 117 ? 15.052 7.686 -18.390 1.00 96.44 117 ILE A N 1
ATOM 996 C CA . ILE A 1 117 ? 16.229 7.340 -19.204 1.00 96.44 117 ILE A CA 1
ATOM 997 C C . ILE A 1 117 ? 17.289 6.650 -18.347 1.00 96.44 117 ILE A C 1
ATOM 999 O O . ILE A 1 117 ? 17.922 5.688 -18.786 1.00 96.44 117 ILE A O 1
ATOM 1003 N N . ASN A 1 118 ? 17.483 7.123 -17.117 1.00 96.50 118 ASN A N 1
ATOM 1004 C CA . ASN A 1 118 ? 18.458 6.571 -16.194 1.00 96.50 118 ASN A CA 1
ATOM 1005 C C . ASN A 1 118 ? 18.096 5.128 -15.849 1.00 96.50 118 ASN A C 1
ATOM 1007 O O . ASN A 1 118 ? 16.992 4.827 -15.395 1.00 96.50 118 ASN A O 1
ATOM 1011 N N . THR A 1 119 ? 19.052 4.230 -16.058 1.00 96.94 119 THR A N 1
ATOM 1012 C CA . THR A 1 119 ? 18.885 2.803 -15.797 1.00 96.94 119 THR A CA 1
ATOM 1013 C C . THR A 1 119 ? 18.907 2.519 -14.298 1.00 96.94 119 THR A C 1
ATOM 1015 O O . THR A 1 119 ? 19.844 2.908 -13.603 1.00 96.94 119 THR A O 1
ATOM 1018 N N . HIS A 1 120 ? 17.904 1.788 -13.813 1.00 97.06 120 HIS A N 1
ATOM 1019 C CA . HIS A 1 120 ? 17.930 1.168 -12.493 1.00 97.06 120 HIS A CA 1
ATOM 1020 C C . HIS A 1 120 ? 18.694 -0.158 -12.535 1.00 97.06 120 HIS A C 1
ATOM 1022 O O . HIS A 1 120 ? 19.570 -0.399 -11.708 1.00 97.06 120 HIS A O 1
ATOM 1028 N N . HIS A 1 121 ? 18.343 -1.035 -13.480 1.00 97.38 121 HIS A N 1
ATOM 1029 C CA . HIS A 1 121 ? 18.970 -2.345 -13.647 1.00 97.38 121 HIS A CA 1
ATOM 1030 C C . HIS A 1 121 ? 18.656 -2.966 -15.017 1.00 97.38 121 HIS A C 1
ATOM 1032 O O . HIS A 1 121 ? 17.894 -2.408 -15.809 1.00 97.38 121 HIS A O 1
ATOM 1038 N N . TYR A 1 122 ? 19.256 -4.124 -15.284 1.00 97.81 122 TYR A N 1
ATOM 1039 C CA . TYR A 1 122 ? 19.035 -4.922 -16.486 1.00 97.81 122 TYR A CA 1
ATOM 1040 C C . TYR A 1 122 ? 18.380 -6.251 -16.115 1.00 97.81 122 TYR A C 1
ATOM 1042 O O . TYR A 1 122 ? 18.686 -6.809 -15.061 1.00 97.81 122 TYR A O 1
ATOM 1050 N N . GLU A 1 123 ? 17.525 -6.768 -16.991 1.00 97.69 123 GLU A N 1
ATOM 1051 C CA . GLU A 1 123 ? 16.826 -8.043 -16.817 1.00 97.69 123 GLU A CA 1
ATOM 1052 C C . GLU A 1 123 ? 17.063 -8.981 -18.012 1.00 97.69 123 GLU A C 1
ATOM 1054 O O . GLU A 1 123 ? 17.151 -8.536 -19.164 1.00 97.69 123 GLU A O 1
ATOM 1059 N N . ASP A 1 124 ? 17.152 -10.286 -17.739 1.00 96.12 124 ASP A N 1
ATOM 1060 C CA . ASP A 1 124 ? 17.158 -11.344 -18.757 1.00 96.12 124 ASP A CA 1
ATOM 1061 C C . ASP A 1 124 ? 15.739 -11.670 -19.279 1.00 96.12 124 ASP A C 1
ATOM 1063 O O . ASP A 1 124 ? 14.746 -11.055 -18.887 1.00 96.12 124 ASP A O 1
ATOM 1067 N N . SER A 1 125 ? 15.614 -12.683 -20.144 1.00 95.56 125 SER A N 1
ATOM 1068 C CA . SER A 1 125 ? 14.323 -13.114 -20.706 1.00 95.56 125 SER A CA 1
ATOM 1069 C C . SER A 1 125 ? 13.306 -13.616 -19.674 1.00 95.56 125 SER A C 1
ATOM 1071 O O . SER A 1 125 ? 12.130 -13.761 -20.000 1.00 95.56 125 SER A O 1
ATOM 1073 N N . ASN A 1 126 ? 13.757 -13.953 -18.464 1.00 94.12 126 ASN A N 1
ATOM 1074 C CA . ASN A 1 126 ? 12.933 -14.476 -17.378 1.00 94.12 126 ASN A CA 1
ATOM 1075 C C . ASN A 1 126 ? 12.635 -13.411 -16.307 1.00 94.12 126 ASN A C 1
ATOM 1077 O O . ASN A 1 126 ? 11.946 -13.726 -15.336 1.00 94.12 126 ASN A O 1
ATOM 1081 N N . GLY A 1 127 ? 13.147 -12.184 -16.461 1.00 93.00 127 GLY A N 1
ATOM 1082 C CA . GLY A 1 127 ? 13.025 -11.116 -15.465 1.00 93.00 127 GLY A CA 1
ATOM 1083 C C . GLY A 1 127 ? 14.042 -11.210 -14.323 1.00 93.00 127 GLY A C 1
ATOM 1084 O O . GLY A 1 127 ? 13.841 -10.606 -13.272 1.00 93.00 127 GLY A O 1
ATOM 1085 N N . PHE A 1 128 ? 15.124 -11.984 -14.469 1.00 95.44 128 PHE A N 1
ATOM 1086 C CA . PHE A 1 128 ? 16.198 -11.995 -13.476 1.00 95.44 128 PHE A CA 1
ATOM 1087 C C . PHE A 1 128 ? 17.118 -10.795 -13.663 1.00 95.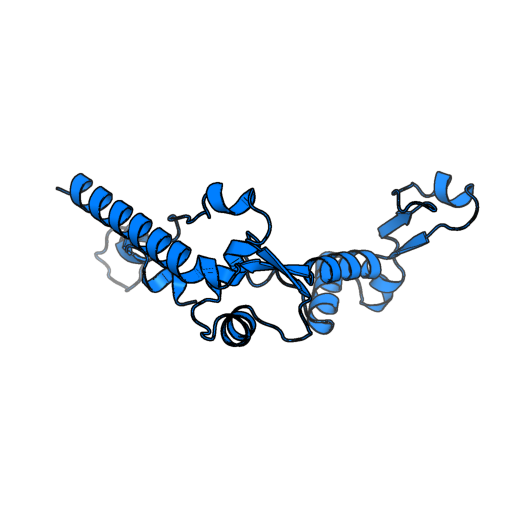44 128 PHE A C 1
ATOM 1089 O O . PHE A 1 128 ? 17.556 -10.510 -14.777 1.00 95.44 128 PHE A O 1
ATOM 1096 N N . ILE A 1 129 ? 17.464 -10.142 -12.552 1.00 96.69 129 ILE A N 1
ATOM 1097 C CA . ILE A 1 129 ? 18.388 -9.007 -12.543 1.00 96.69 129 ILE A CA 1
ATOM 1098 C C . ILE A 1 129 ? 19.796 -9.483 -12.911 1.00 96.69 129 ILE A C 1
ATOM 1100 O O . ILE A 1 129 ? 20.356 -10.363 -12.253 1.00 96.69 129 ILE A O 1
ATOM 1104 N N . ILE A 1 130 ? 20.374 -8.856 -13.930 1.00 96.44 130 ILE A N 1
ATOM 1105 C CA . ILE A 1 130 ? 21.722 -9.115 -14.439 1.00 96.44 130 ILE A CA 1
ATOM 1106 C C . ILE A 1 130 ? 22.547 -7.824 -14.472 1.00 96.44 130 ILE A C 1
ATOM 1108 O O . ILE A 1 130 ? 22.017 -6.711 -14.443 1.00 96.44 130 ILE A O 1
ATOM 1112 N N . ASP A 1 131 ? 23.867 -7.965 -14.518 1.00 96.94 131 ASP A N 1
ATOM 1113 C CA . ASP A 1 131 ? 24.787 -6.845 -14.701 1.00 96.94 131 ASP A CA 1
ATOM 1114 C C . ASP A 1 131 ? 24.922 -6.444 -16.186 1.00 96.94 131 ASP A C 1
ATOM 1116 O O . ASP A 1 131 ? 24.468 -7.149 -17.093 1.00 96.94 131 ASP A O 1
ATOM 1120 N N . LEU A 1 132 ? 25.566 -5.298 -16.437 1.00 96.69 132 LEU A N 1
ATOM 1121 C CA . LEU A 1 132 ? 25.751 -4.757 -17.786 1.00 96.69 132 LEU A CA 1
ATOM 1122 C C . LEU A 1 132 ? 26.602 -5.671 -18.682 1.00 96.69 132 LEU A C 1
ATOM 1124 O O . LEU A 1 132 ? 26.281 -5.816 -19.864 1.00 96.69 132 LEU A O 1
ATOM 1128 N N . ASP A 1 133 ? 27.654 -6.302 -18.151 1.00 96.94 133 ASP A N 1
ATOM 1129 C CA . ASP A 1 133 ? 28.528 -7.164 -18.952 1.00 96.94 133 ASP A CA 1
ATOM 1130 C C . ASP A 1 133 ? 27.721 -8.360 -19.464 1.00 96.94 133 ASP A C 1
ATOM 1132 O O . ASP A 1 133 ? 27.712 -8.636 -20.667 1.00 96.94 133 ASP A O 1
ATOM 1136 N N . THR A 1 134 ? 26.937 -8.987 -18.582 1.00 95.88 134 THR A N 1
ATOM 1137 C CA . THR A 1 134 ? 25.995 -10.053 -18.949 1.00 95.88 134 THR A CA 1
ATOM 1138 C C . THR A 1 134 ? 24.940 -9.559 -19.948 1.00 95.88 134 THR A C 1
ATOM 1140 O O . THR A 1 134 ? 24.708 -10.207 -20.973 1.00 95.88 134 THR A O 1
ATOM 1143 N N . TYR A 1 135 ? 24.336 -8.389 -19.716 1.00 95.62 135 TYR A N 1
ATOM 1144 C CA . TYR A 1 135 ? 23.310 -7.820 -20.597 1.00 95.62 135 TYR A CA 1
ATOM 1145 C C . TYR A 1 135 ? 23.806 -7.628 -22.038 1.00 95.62 135 TYR A C 1
ATOM 1147 O O . TYR A 1 135 ? 23.068 -7.891 -22.989 1.00 95.62 135 TYR A O 1
ATOM 1155 N N . THR A 1 136 ? 25.060 -7.211 -22.241 1.00 95.81 136 THR A N 1
ATOM 1156 C CA . THR A 1 136 ? 25.596 -6.964 -23.593 1.00 95.81 136 THR A CA 1
ATOM 1157 C C . THR A 1 136 ? 25.802 -8.231 -24.426 1.00 95.81 136 THR A C 1
ATOM 1159 O O . THR A 1 136 ? 25.779 -8.146 -25.655 1.00 95.81 136 THR A O 1
ATOM 1162 N N . VAL A 1 137 ? 25.950 -9.401 -23.792 1.00 96.69 137 VAL A N 1
ATOM 1163 C CA . VAL A 1 137 ? 26.308 -10.658 -24.476 1.00 96.69 137 VAL A CA 1
ATOM 1164 C C . VAL A 1 137 ? 25.150 -11.643 -24.643 1.00 96.69 137 VAL A C 1
ATOM 1166 O O . VAL A 1 137 ? 25.230 -12.522 -25.503 1.00 96.69 137 VAL A O 1
ATOM 1169 N N . ILE A 1 138 ? 24.073 -11.517 -23.860 1.00 95.44 138 ILE A N 1
ATOM 1170 C CA . ILE A 1 138 ? 22.908 -12.405 -23.979 1.00 95.44 138 ILE A CA 1
ATOM 1171 C C . ILE A 1 138 ? 21.981 -11.995 -25.143 1.00 95.44 138 ILE A C 1
ATOM 1173 O O . ILE A 1 138 ? 21.878 -10.802 -25.468 1.00 95.44 138 ILE A O 1
ATOM 1177 N N . PRO A 1 139 ? 21.307 -12.967 -25.791 1.00 94.56 139 PRO A N 1
ATOM 1178 C CA . PRO A 1 139 ? 20.342 -12.693 -26.852 1.00 94.56 139 PRO A CA 1
ATOM 1179 C C . PRO A 1 139 ? 19.042 -12.085 -26.308 1.00 94.56 139 PRO A C 1
ATOM 1181 O O . PRO A 1 139 ? 18.748 -12.163 -25.119 1.00 94.56 139 PRO A O 1
ATOM 1184 N N . GLU A 1 140 ? 18.248 -11.511 -27.211 1.00 94.25 140 GLU A N 1
ATOM 1185 C CA . GLU A 1 140 ? 16.876 -11.084 -26.923 1.00 94.25 140 GLU A CA 1
ATOM 1186 C C . GLU A 1 140 ? 15.951 -12.290 -26.642 1.00 94.25 1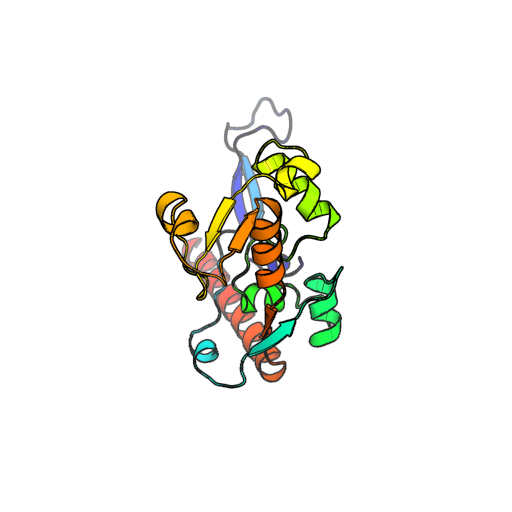40 GLU A C 1
ATOM 1188 O O . GLU A 1 140 ? 16.162 -13.366 -27.218 1.00 94.25 140 GLU A O 1
ATOM 1193 N N . PRO A 1 141 ? 14.888 -12.123 -25.834 1.00 94.06 141 PRO A N 1
ATOM 1194 C CA . PRO A 1 141 ? 14.466 -10.872 -25.201 1.00 94.06 141 PRO A CA 1
ATOM 1195 C C . PRO A 1 141 ? 15.269 -10.550 -23.934 1.00 94.06 141 PRO A C 1
ATOM 1197 O O . PRO A 1 141 ? 15.517 -11.424 -23.107 1.00 94.06 141 PRO A O 1
ATOM 1200 N N . LYS A 1 142 ? 15.632 -9.279 -23.773 1.00 95.69 142 LYS A N 1
ATOM 1201 C CA . LYS A 1 142 ? 16.203 -8.700 -22.549 1.00 95.69 142 LYS A CA 1
ATOM 1202 C C . LYS A 1 142 ? 15.674 -7.283 -22.358 1.00 95.69 142 LYS A C 1
ATOM 1204 O O . LYS A 1 142 ? 15.194 -6.659 -23.304 1.00 95.69 142 LYS A O 1
ATOM 1209 N N . ARG A 1 143 ? 15.760 -6.751 -21.141 1.00 96.19 143 ARG A N 1
ATOM 1210 C CA . ARG A 1 143 ? 15.140 -5.462 -20.810 1.00 96.19 143 ARG A CA 1
ATOM 1211 C C . ARG A 1 143 ? 16.074 -4.564 -20.009 1.00 96.19 143 ARG A C 1
ATOM 1213 O O . ARG A 1 143 ? 16.792 -5.022 -19.129 1.00 96.19 143 ARG A O 1
ATOM 1220 N N . ILE A 1 144 ? 16.059 -3.273 -20.335 1.00 96.88 144 ILE A N 1
ATOM 1221 C CA . ILE A 1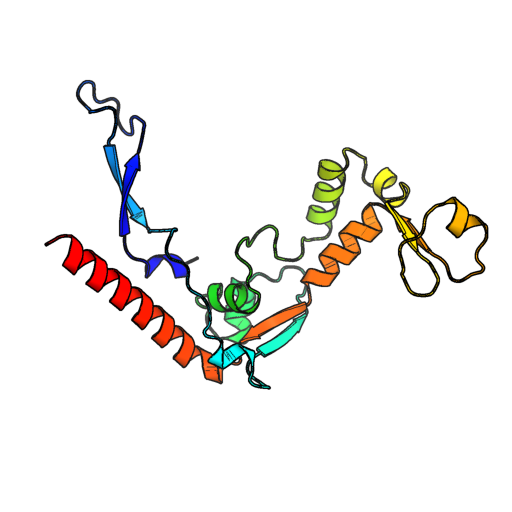 144 ? 16.621 -2.210 -19.495 1.00 96.88 144 ILE A CA 1
ATOM 1222 C C . ILE A 1 144 ? 15.455 -1.651 -18.689 1.00 96.88 144 ILE A C 1
ATOM 1224 O O . ILE A 1 144 ? 14.463 -1.227 -19.282 1.00 96.88 144 ILE A O 1
ATOM 1228 N N . VAL A 1 145 ? 15.565 -1.659 -17.366 1.00 97.38 145 VAL A N 1
ATOM 1229 C CA . VAL A 1 145 ? 14.554 -1.086 -16.475 1.00 97.38 145 VAL A CA 1
ATOM 1230 C C . VAL A 1 145 ? 15.052 0.271 -16.006 1.00 97.38 145 VAL A C 1
ATOM 1232 O O . VAL A 1 145 ? 16.135 0.372 -15.420 1.00 97.38 145 VAL A O 1
ATOM 1235 N N . THR A 1 146 ? 14.289 1.326 -16.283 1.00 97.94 146 THR A N 1
ATOM 1236 C CA . THR A 1 146 ? 14.623 2.694 -15.860 1.00 97.94 146 THR A CA 1
ATOM 1237 C C . THR A 1 146 ? 14.256 2.934 -14.393 1.00 97.94 146 THR A C 1
ATOM 1239 O O . THR A 1 146 ? 13.577 2.116 -13.766 1.00 97.94 146 THR A O 1
ATOM 1242 N N . LEU A 1 147 ? 14.715 4.049 -13.813 1.00 97.56 147 LEU A N 1
ATOM 1243 C CA . LEU A 1 147 ? 14.316 4.456 -12.459 1.00 97.56 147 LEU A CA 1
ATOM 1244 C C . LEU A 1 147 ? 12.793 4.598 -12.353 1.00 97.56 147 LEU A C 1
ATOM 1246 O O . LEU A 1 147 ? 12.203 4.146 -11.372 1.00 97.56 147 LEU A O 1
ATOM 1250 N N . TYR A 1 148 ? 12.165 5.196 -13.370 1.00 97.56 148 TYR A N 1
ATOM 1251 C CA . TYR A 1 148 ? 10.718 5.347 -13.416 1.00 97.56 148 TYR A CA 1
ATOM 1252 C C . TYR A 1 148 ? 10.001 4.004 -13.553 1.00 97.56 148 TYR A C 1
ATOM 1254 O O . TYR A 1 148 ? 9.097 3.737 -12.765 1.00 97.56 148 TYR A O 1
ATOM 1262 N N . ASP A 1 149 ? 10.420 3.146 -14.494 1.00 97.25 149 ASP A N 1
ATOM 1263 C CA . ASP A 1 149 ? 9.788 1.834 -14.706 1.00 97.25 149 ASP A CA 1
ATOM 1264 C C . ASP A 1 149 ? 9.772 1.011 -13.413 1.00 97.25 149 ASP A C 1
ATOM 1266 O O . ASP A 1 149 ? 8.744 0.445 -13.046 1.00 97.25 149 ASP A O 1
ATOM 1270 N N . TYR A 1 150 ? 10.894 1.000 -12.688 1.00 97.06 150 TYR A N 1
ATOM 1271 C CA . TYR A 1 150 ? 11.022 0.272 -11.429 1.00 97.06 150 TYR A CA 1
ATOM 1272 C C . TYR A 1 150 ? 10.028 0.758 -10.363 1.00 97.06 150 TYR A C 1
ATOM 1274 O O . TYR A 1 150 ? 9.334 -0.045 -9.734 1.00 97.06 150 TYR A O 1
ATOM 1282 N N . GLU A 1 151 ? 9.931 2.073 -10.146 1.00 96.38 151 GLU A N 1
ATOM 1283 C CA . GLU A 1 151 ? 9.004 2.615 -9.147 1.00 96.38 151 GLU A CA 1
ATOM 1284 C C . GLU A 1 151 ? 7.544 2.528 -9.600 1.00 96.38 151 GLU A C 1
ATOM 1286 O O . GLU A 1 151 ? 6.665 2.291 -8.771 1.00 96.38 151 GLU A O 1
ATOM 1291 N N . TYR A 1 152 ? 7.278 2.654 -10.901 1.00 96.06 152 TYR A N 1
ATOM 1292 C CA . TYR A 1 152 ? 5.954 2.459 -11.478 1.00 96.06 152 TYR A CA 1
ATOM 1293 C C . TYR A 1 152 ? 5.459 1.029 -11.269 1.00 96.06 152 TYR A C 1
ATOM 1295 O O . TYR A 1 152 ? 4.373 0.833 -10.728 1.00 96.06 152 TYR A O 1
ATOM 1303 N N . GLU A 1 153 ? 6.261 0.019 -11.600 1.00 95.25 153 GLU A N 1
ATOM 1304 C CA . GLU A 1 153 ? 5.894 -1.386 -11.396 1.00 95.25 153 GLU A CA 1
ATOM 1305 C C . GLU A 1 153 ? 5.700 -1.719 -9.919 1.00 95.25 153 GLU A C 1
ATOM 1307 O O . GLU A 1 153 ? 4.737 -2.394 -9.540 1.00 95.25 153 GLU A O 1
ATOM 1312 N N . LYS A 1 154 ? 6.568 -1.184 -9.055 1.00 94.50 154 LYS A N 1
ATOM 1313 C CA . LYS A 1 154 ? 6.401 -1.308 -7.610 1.00 94.50 154 LYS A CA 1
ATOM 1314 C C . LYS A 1 154 ? 5.094 -0.671 -7.142 1.00 94.50 154 LYS A C 1
ATOM 1316 O O . LYS A 1 154 ? 4.418 -1.242 -6.287 1.00 94.50 154 LYS A O 1
ATOM 1321 N N . ASN A 1 155 ? 4.716 0.479 -7.689 1.00 94.00 155 ASN A N 1
ATOM 1322 C CA . ASN A 1 155 ? 3.452 1.137 -7.381 1.00 94.00 155 ASN A CA 1
ATOM 1323 C C . ASN A 1 155 ? 2.244 0.329 -7.883 1.00 94.00 155 ASN A C 1
ATOM 1325 O O . ASN A 1 155 ? 1.291 0.123 -7.135 1.00 94.00 155 ASN A O 1
ATOM 1329 N N . GLU A 1 156 ? 2.309 -0.203 -9.105 1.00 93.31 156 GLU A N 1
ATOM 1330 C CA . GLU A 1 156 ? 1.269 -1.062 -9.681 1.00 93.31 156 GLU A CA 1
ATOM 1331 C C . GLU A 1 156 ? 1.080 -2.356 -8.880 1.00 93.31 156 GLU A C 1
ATOM 1333 O O . GLU A 1 156 ? -0.054 -2.799 -8.693 1.00 93.31 156 GLU A O 1
ATOM 1338 N N . SER A 1 157 ? 2.158 -2.924 -8.326 1.00 92.88 157 SER A N 1
ATOM 1339 C CA . SER A 1 157 ? 2.078 -4.116 -7.468 1.00 92.88 157 SER A CA 1
ATOM 1340 C C . SER A 1 157 ? 1.253 -3.894 -6.192 1.00 92.88 157 SER A C 1
ATOM 1342 O O . SER A 1 157 ? 0.684 -4.842 -5.657 1.00 92.88 157 SER A O 1
ATOM 1344 N N . LYS A 1 158 ? 1.122 -2.639 -5.734 1.00 92.12 158 LYS A N 1
ATOM 1345 C CA . LYS A 1 158 ? 0.291 -2.263 -4.577 1.00 92.12 158 LYS A CA 1
ATOM 1346 C C . LYS A 1 158 ? -1.193 -2.131 -4.915 1.00 92.12 158 LYS A C 1
ATOM 1348 O O . LYS A 1 158 ? -2.008 -1.983 -4.008 1.00 92.12 158 LYS A O 1
ATOM 1353 N N . ARG A 1 159 ? -1.577 -2.148 -6.200 1.00 92.88 159 ARG A N 1
ATOM 1354 C CA . ARG A 1 159 ? -2.996 -2.068 -6.582 1.00 92.88 159 ARG A CA 1
ATOM 1355 C C . ARG A 1 159 ? -3.764 -3.319 -6.208 1.00 92.88 159 ARG A C 1
ATOM 1357 O O . ARG A 1 159 ? -4.968 -3.235 -5.998 1.00 92.88 159 ARG A O 1
ATOM 1364 N N . GLU A 1 160 ? -3.108 -4.471 -6.169 1.00 93.44 160 GLU A N 1
ATOM 1365 C CA . GLU A 1 160 ? -3.754 -5.707 -5.751 1.00 93.44 160 GLU A CA 1
ATOM 1366 C C . GLU A 1 160 ? -3.787 -5.790 -4.233 1.00 93.44 160 GLU A C 1
ATOM 1368 O O . GLU A 1 160 ? -2.780 -6.052 -3.578 1.00 93.44 160 GLU A O 1
ATOM 1373 N N . ILE A 1 161 ? -4.978 -5.597 -3.679 1.00 92.69 161 ILE A N 1
ATOM 1374 C CA . ILE A 1 161 ? -5.206 -5.690 -2.249 1.00 92.69 161 ILE A CA 1
ATOM 1375 C C . ILE A 1 161 ? -6.154 -6.837 -1.914 1.00 92.69 161 ILE A C 1
ATOM 1377 O O . ILE A 1 161 ? -6.992 -7.270 -2.705 1.00 92.69 161 ILE A O 1
ATOM 1381 N N . LYS A 1 162 ? -6.034 -7.326 -0.690 1.00 92.19 162 LYS A N 1
ATOM 1382 C CA . LYS A 1 162 ? -6.901 -8.321 -0.078 1.00 92.19 162 LYS A CA 1
ATOM 1383 C C . LYS A 1 162 ? -7.986 -7.624 0.714 1.00 92.19 162 LYS A C 1
ATOM 1385 O O . LYS A 1 162 ? -7.725 -6.720 1.504 1.00 92.19 162 LYS A O 1
ATOM 1390 N N . LEU A 1 163 ? -9.206 -8.094 0.554 1.00 92.50 163 LEU A N 1
ATOM 1391 C CA . LEU A 1 163 ? -10.352 -7.612 1.300 1.00 92.50 163 LEU A CA 1
ATOM 1392 C C . LEU A 1 163 ? -10.999 -8.795 2.019 1.00 92.50 163 LEU A C 1
ATOM 1394 O O . LEU A 1 163 ? -11.144 -9.883 1.458 1.00 92.50 163 LEU A O 1
ATOM 1398 N N . LEU A 1 164 ? -11.339 -8.603 3.291 1.00 91.81 164 LEU A N 1
ATOM 1399 C CA . LEU A 1 164 ? -11.970 -9.623 4.122 1.00 91.81 164 LEU A CA 1
ATOM 1400 C C . LEU A 1 164 ? -13.363 -9.958 3.573 1.00 91.81 164 LEU A C 1
ATOM 1402 O O . LEU A 1 164 ? -14.141 -9.074 3.226 1.00 91.81 164 LEU A O 1
ATOM 1406 N N . SER A 1 165 ? -13.725 -11.234 3.510 1.00 91.88 165 SER A N 1
ATOM 1407 C CA . SER A 1 165 ? -15.093 -11.628 3.173 1.00 91.88 165 SER A CA 1
ATOM 1408 C C . SER A 1 165 ? -16.077 -11.060 4.203 1.00 91.88 165 SER A C 1
ATOM 1410 O O . SER A 1 165 ? -15.835 -11.111 5.413 1.00 91.88 165 SER A O 1
ATOM 1412 N N . LYS A 1 166 ? -17.210 -10.528 3.722 1.00 91.69 166 LYS A N 1
ATOM 1413 C CA . LYS A 1 166 ? -18.232 -9.877 4.566 1.00 91.69 166 LYS A CA 1
ATOM 1414 C C . LYS A 1 166 ? -18.741 -10.793 5.680 1.00 91.69 166 LYS A C 1
ATOM 1416 O O . LYS A 1 166 ? -19.114 -10.315 6.745 1.00 91.69 166 LYS A O 1
ATOM 1421 N N . GLU A 1 167 ? -18.706 -12.105 5.457 1.00 90.12 167 GLU A N 1
ATOM 1422 C CA . GLU A 1 167 ? -19.106 -13.130 6.428 1.00 90.12 167 GLU A CA 1
ATOM 1423 C C . GLU A 1 167 ? -18.279 -13.086 7.724 1.00 90.12 167 GLU A C 1
ATOM 1425 O O . GLU A 1 167 ? -18.777 -13.439 8.793 1.00 90.12 167 GLU A O 1
ATOM 1430 N N . TYR A 1 168 ? -17.030 -12.618 7.651 1.00 89.38 168 TYR A N 1
ATOM 1431 C CA . TYR A 1 168 ? -16.130 -12.526 8.801 1.00 89.38 168 TYR A CA 1
ATOM 1432 C C . TYR A 1 168 ? -16.141 -11.157 9.480 1.00 89.38 168 TYR A C 1
ATOM 1434 O O . TYR A 1 168 ? -15.566 -11.027 10.560 1.00 89.38 168 TYR A O 1
ATOM 1442 N N . LEU A 1 169 ? -16.819 -10.155 8.912 1.00 89.56 169 LEU A N 1
ATOM 1443 C CA . LEU A 1 169 ? -16.804 -8.784 9.427 1.00 89.56 169 LEU A CA 1
ATOM 1444 C C . LEU A 1 169 ? -17.278 -8.715 10.886 1.00 89.56 169 LEU A C 1
ATOM 1446 O O . LEU A 1 169 ? -16.566 -8.221 11.756 1.00 89.56 169 LEU A O 1
ATOM 1450 N N . TYR A 1 170 ? -18.424 -9.336 11.177 1.00 89.19 170 TYR A N 1
ATOM 1451 C CA . TYR A 1 170 ? -18.970 -9.406 12.536 1.00 89.19 170 TYR A CA 1
ATOM 1452 C C . TYR A 1 170 ? -18.040 -10.138 13.516 1.00 89.19 170 TYR A C 1
ATOM 1454 O O . TYR A 1 170 ? -17.945 -9.787 14.694 1.00 89.19 170 TYR A O 1
ATOM 1462 N N . ALA A 1 171 ? -17.347 -11.179 13.047 1.00 88.88 171 ALA A N 1
ATOM 1463 C CA . ALA A 1 171 ? -16.415 -11.926 13.882 1.00 88.88 171 ALA A CA 1
ATOM 1464 C C . ALA A 1 171 ? -15.194 -11.074 14.259 1.00 88.88 171 ALA A C 1
ATOM 1466 O O . 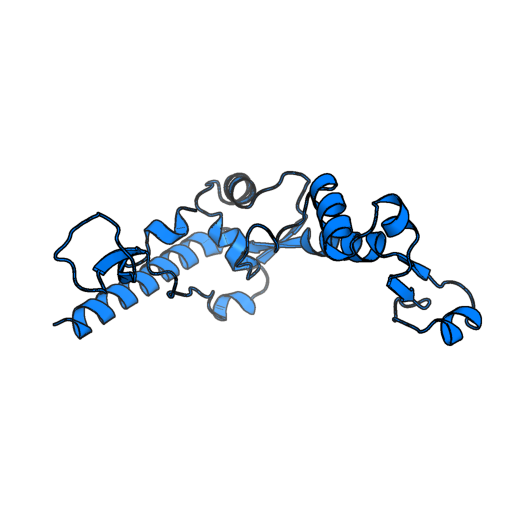ALA A 1 171 ? -14.780 -11.103 15.419 1.00 88.88 171 ALA A O 1
ATOM 1467 N N . ILE A 1 172 ? -14.667 -10.298 13.308 1.00 88.25 172 ILE A N 1
ATOM 1468 C CA . ILE A 1 172 ? -13.526 -9.403 13.515 1.00 88.25 172 ILE A CA 1
ATOM 1469 C C . ILE A 1 172 ? -13.884 -8.220 14.417 1.00 88.25 172 ILE A C 1
ATOM 1471 O O . ILE A 1 172 ? -13.109 -7.914 15.321 1.00 88.25 172 ILE A O 1
ATOM 1475 N N . ASP A 1 173 ? -15.072 -7.633 14.267 1.00 88.19 173 ASP A N 1
ATOM 1476 C CA . ASP A 1 173 ? -15.553 -6.579 15.170 1.00 88.19 173 ASP A CA 1
ATOM 1477 C C . ASP A 1 173 ? -15.604 -7.055 16.626 1.00 88.19 173 ASP A C 1
ATOM 1479 O O . ASP A 1 173 ? -15.037 -6.423 17.520 1.00 88.19 173 ASP A O 1
ATOM 1483 N N . ARG A 1 174 ? -16.219 -8.220 16.872 1.00 89.44 174 ARG A N 1
ATOM 1484 C CA . ARG A 1 174 ? -16.267 -8.796 18.224 1.00 89.44 174 ARG A CA 1
ATOM 1485 C C . ARG A 1 174 ? -14.889 -9.139 18.762 1.00 89.44 174 ARG A C 1
ATOM 1487 O O . ARG A 1 174 ? -14.663 -9.053 19.967 1.00 89.44 174 ARG A O 1
ATOM 1494 N N . GLU A 1 175 ? -13.989 -9.589 17.895 1.00 88.25 175 GLU A N 1
ATOM 1495 C CA . GLU A 1 175 ? -12.631 -9.895 18.309 1.00 88.25 175 GLU A CA 1
ATOM 1496 C C . GLU A 1 175 ? -11.892 -8.630 18.750 1.00 88.25 175 GLU A C 1
ATOM 1498 O O . GLU A 1 175 ? -11.277 -8.639 19.819 1.00 88.25 175 GLU A O 1
ATOM 1503 N N . LEU A 1 176 ? -11.988 -7.550 17.972 1.00 87.81 176 LEU A N 1
ATOM 1504 C CA . LEU A 1 176 ? -11.414 -6.255 18.324 1.00 87.81 176 LEU A CA 1
ATOM 1505 C C . LEU A 1 176 ? -11.976 -5.760 19.661 1.00 87.81 176 LEU A C 1
ATOM 1507 O O . LEU A 1 176 ? -11.209 -5.483 20.583 1.00 87.81 176 LEU A O 1
ATOM 1511 N N . ASP A 1 177 ? -13.301 -5.730 19.810 1.00 88.38 177 ASP A N 1
ATOM 1512 C CA . ASP A 1 177 ? -13.957 -5.267 21.038 1.00 88.38 177 ASP A CA 1
ATOM 1513 C C . ASP A 1 177 ? -13.573 -6.126 22.259 1.00 88.38 177 ASP A C 1
ATOM 1515 O O . ASP A 1 177 ? -13.334 -5.602 23.353 1.00 88.38 177 ASP A O 1
ATOM 1519 N N . GLY A 1 178 ? -13.444 -7.444 22.075 1.00 89.19 178 GLY A N 1
ATOM 1520 C CA . GLY A 1 178 ? -12.991 -8.368 23.113 1.00 89.19 178 GLY A CA 1
ATOM 1521 C C . GLY A 1 178 ? -11.537 -8.132 23.529 1.00 89.19 178 GLY A C 1
ATOM 1522 O O . GLY A 1 178 ? -11.237 -8.077 24.722 1.00 89.19 178 GLY A O 1
ATOM 1523 N N . GLN A 1 179 ? -10.626 -7.946 22.567 1.00 87.38 179 GLN A N 1
ATOM 1524 C CA . GLN A 1 179 ? -9.222 -7.640 22.861 1.00 87.38 179 GLN A CA 1
ATOM 1525 C C . GLN A 1 179 ? -9.081 -6.295 23.583 1.00 87.38 179 GLN A C 1
ATOM 1527 O O . GLN A 1 179 ? -8.379 -6.212 24.591 1.00 87.38 179 GLN A O 1
ATOM 1532 N N . LEU A 1 180 ? -9.790 -5.261 23.123 1.00 87.81 180 LEU A N 1
ATOM 1533 C CA . LEU A 1 180 ? -9.758 -3.937 23.743 1.00 87.81 180 LEU A CA 1
ATOM 1534 C C . LEU A 1 180 ? -10.328 -3.955 25.166 1.00 87.81 180 LEU A C 1
ATOM 1536 O O . LEU A 1 180 ? -9.741 -3.349 26.062 1.00 87.81 180 LEU A O 1
ATOM 1540 N N . THR A 1 181 ? -11.421 -4.684 25.400 1.00 88.38 181 THR A N 1
ATOM 1541 C CA . THR A 1 181 ? -11.984 -4.878 26.747 1.00 88.38 181 THR A CA 1
ATOM 1542 C C . THR A 1 181 ? -10.991 -5.579 27.674 1.00 88.38 181 THR A C 1
ATOM 1544 O O . THR A 1 181 ? -10.758 -5.117 28.788 1.00 88.38 181 THR A O 1
ATOM 1547 N N . ASN A 1 182 ? -10.330 -6.642 27.208 1.00 87.88 182 ASN A N 1
ATOM 1548 C CA . ASN A 1 182 ? -9.321 -7.348 28.003 1.00 87.88 182 ASN A CA 1
ATOM 1549 C C . ASN A 1 182 ? -8.138 -6.446 28.374 1.00 87.88 182 ASN A C 1
AT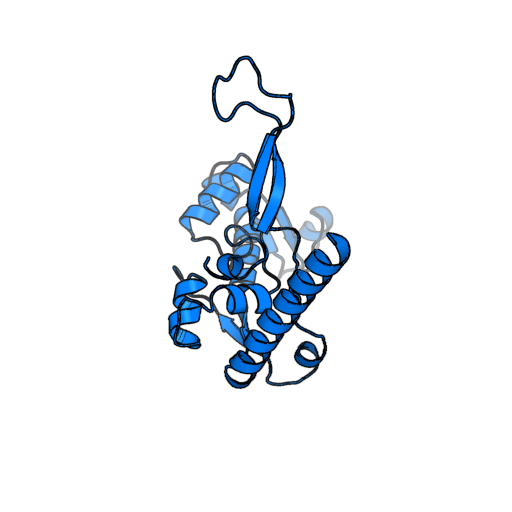OM 1551 O O . ASN A 1 182 ? -7.662 -6.493 29.506 1.00 87.88 182 ASN A O 1
ATOM 1555 N N . ILE A 1 183 ? -7.682 -5.605 27.441 1.00 86.94 183 ILE A N 1
ATOM 1556 C CA . ILE A 1 183 ? -6.607 -4.639 27.693 1.00 86.94 183 ILE A CA 1
ATOM 1557 C C . ILE A 1 183 ? -7.041 -3.602 28.736 1.00 86.94 183 ILE A C 1
ATOM 1559 O O . ILE A 1 183 ? -6.259 -3.295 29.635 1.00 86.94 183 ILE A O 1
ATOM 1563 N N . LYS A 1 184 ? -8.272 -3.079 28.645 1.00 85.44 184 LYS A N 1
ATOM 1564 C CA . LYS A 1 184 ? -8.824 -2.135 29.632 1.00 85.44 184 LYS A CA 1
ATOM 1565 C C . LYS A 1 184 ? -8.869 -2.766 31.026 1.00 85.44 184 LYS A C 1
ATOM 1567 O O . LYS A 1 184 ? -8.260 -2.229 31.946 1.00 85.44 184 LYS A O 1
ATOM 1572 N N . ASN A 1 185 ? -9.444 -3.963 31.143 1.00 87.44 185 ASN A N 1
ATOM 1573 C CA . ASN A 1 185 ? -9.544 -4.690 32.412 1.00 87.44 185 ASN A CA 1
ATOM 1574 C C . ASN A 1 185 ? -8.166 -4.998 33.023 1.00 87.44 185 ASN A C 1
ATOM 1576 O O . ASN A 1 185 ? -7.964 -4.832 34.222 1.00 87.44 185 ASN A O 1
ATOM 1580 N N . ALA A 1 186 ? -7.195 -5.422 32.206 1.00 86.06 186 ALA A N 1
ATOM 1581 C CA . ALA A 1 186 ? -5.840 -5.704 32.678 1.00 86.06 186 ALA A CA 1
ATOM 1582 C C . ALA A 1 186 ? -5.133 -4.447 33.213 1.00 86.06 186 ALA A C 1
ATOM 1584 O O . ALA A 1 186 ? -4.355 -4.532 34.159 1.00 86.06 186 ALA A O 1
ATOM 1585 N N . ARG A 1 187 ? -5.397 -3.273 32.628 1.00 82.12 187 ARG A N 1
ATOM 1586 C CA . ARG A 1 187 ? -4.842 -1.997 33.109 1.00 82.12 187 ARG A CA 1
ATOM 1587 C C . ARG A 1 187 ? -5.489 -1.550 34.407 1.00 82.12 187 ARG A C 1
ATOM 1589 O O . ARG A 1 187 ? -4.777 -1.123 35.305 1.00 82.12 187 ARG A O 1
ATOM 1596 N N . GLU A 1 188 ? -6.807 -1.671 34.513 1.00 81.75 188 GLU A N 1
ATOM 1597 C CA . GLU A 1 188 ? -7.533 -1.360 35.747 1.00 81.75 188 GLU A CA 1
ATOM 1598 C C . GLU A 1 188 ? -7.056 -2.239 36.909 1.00 81.75 188 GLU A C 1
ATOM 1600 O O . GLU A 1 188 ? -6.782 -1.720 37.985 1.00 81.75 188 GLU A O 1
ATOM 1605 N N . ALA A 1 189 ? -6.849 -3.539 36.670 1.00 80.44 189 ALA A N 1
ATOM 1606 C CA . ALA A 1 189 ? -6.341 -4.471 37.679 1.00 80.44 189 ALA A CA 1
ATOM 1607 C C . ALA A 1 189 ? -4.898 -4.183 38.135 1.00 80.44 189 ALA A C 1
ATOM 1609 O O . ALA A 1 189 ? -4.546 -4.522 39.257 1.00 80.44 189 ALA A O 1
ATOM 1610 N N . ASN A 1 190 ? -4.065 -3.579 37.282 1.00 72.12 190 ASN A N 1
ATOM 1611 C CA . ASN A 1 190 ? -2.679 -3.225 37.617 1.00 72.12 190 ASN A CA 1
ATOM 1612 C C . ASN A 1 190 ? -2.542 -1.830 38.255 1.00 72.12 190 ASN A C 1
ATOM 1614 O O . ASN A 1 190 ? -1.472 -1.498 38.759 1.00 72.12 190 ASN A O 1
ATOM 1618 N N . ASN A 1 191 ? -3.597 -1.011 38.199 1.00 62.12 191 ASN A N 1
ATOM 1619 C CA . ASN A 1 191 ? -3.637 0.341 38.762 1.00 62.12 191 ASN A CA 1
ATOM 1620 C C . ASN A 1 191 ? -4.346 0.407 40.132 1.00 62.12 191 ASN A C 1
ATOM 1622 O O . ASN A 1 191 ? -4.419 1.495 40.707 1.00 62.12 191 ASN A O 1
ATOM 1626 N N . GLY A 1 192 ? -4.897 -0.711 40.620 1.00 50.41 192 GLY A N 1
ATOM 1627 C CA . GLY A 1 192 ? -5.491 -0.860 41.956 1.00 50.41 192 GLY A CA 1
ATOM 1628 C C . GLY A 1 192 ? -4.564 -1.598 42.908 1.00 50.41 192 GLY A C 1
ATOM 1629 O O . GLY A 1 192 ? -4.551 -1.220 44.099 1.00 50.41 192 GLY A O 1
#

Secondary structure (DSSP, 8-state):
-GGGGGSPEEEEEE-S-SS--TT--S-EEEEEE-TT------HHHHTSTTSEEEEEPPTT--HHHHHHHHHS-GGGHHHHHHHTT---TTTSSPPPHHHHHHHHHHHHT--HHHHTTSEEEEE-TTS-EE-HHHHHHSPSS-EEEEHHHHHHHHHHHTTEEEEE-GGGHHHHHHHHHHHHHHHHHHHHHH--

pLDDT: mean 86.11, std 11.31, range [50.41, 97.94]

Sequence (192 aa):
MKYFEKFPTIQYPYYGKLVDNPNTTLVEFVQTIDMHVRFKLRSAYTGRGGVFYTHRLEEGDTPDKLAHFYYGDSYYDWVVMLSNEYFDYIHDFPLSEKALHEYVQEKYNVTFEESMINTHHYEDSNGFIIDLDTYTVIPEPKRIVTLYDYEYEKNESKREIKLLSKEYLYAIDRELDGQLTNIKNAREANNG

Foldseek 3Di:
DCLQVLADWDFDWDQDDPDPDPDDDRTDTDTDGDPVDDDADDPVQVPDPPFKDKDFDDPPDALQVCCCVALVGSVCSVQQCRQQVHDDRVPLAQDDPVVLLVVLCVVVVDHSVQQVPAFPFKADPVRDTDHPVVVVPDDDDIDTQGSSNVSVVVSSVSRIGIHGDSVCPVVVVVVSSVVNVVVVVVVVVVVD